Protein AF-0000000067827039 (afdb_homodimer)

Secondary structure (DSSP, 8-state):
---HHHHHHHHHHHHHHHHHHHHHHH--HHHHHHHHHHHHHHHHTSSGGGGSS-HHHHTTGGGGGGGHHHHHHSPTTSHHHHSTTHHHHHHHHHHHHHHHHHHHHHHHHHHHHHHS-TTTS-THHHHHHHHHTHHHHHHHHHHHHHHHHHHHHHHHHHHHHHHHHS------------------/---HHHHHHHHHHHHHHHHHHHHHHH--HHHHHHHHHHHHHHHHTSSGGGGSS-HHHHTTGGGGGGGHHHHHHSPTTSHHHHSTTHHHHHHHHHHHHHHHHHHHHHHHHHHHHHHS-TTSS-THHHHHHHHHTHHHHHHHHHHHHHHHHHHHHHHHHHHHHHHHHS------------------

Structure (mmCIF, N/CA/C/O backbone):
data_AF-0000000067827039-model_v1
#
loop_
_entity.id
_entity.type
_entity.pdbx_description
1 polymer 'Sll0924 protein'
#
loop_
_atom_site.group_PDB
_atom_site.id
_atom_site.type_symbol
_atom_site.label_atom_id
_atom_site.label_alt_id
_atom_site.label_comp_id
_atom_site.label_asym_id
_atom_site.label_entity_id
_atom_site.label_seq_id
_atom_site.pdbx_PDB_ins_code
_atom_site.Cartn_x
_atom_site.Cartn_y
_atom_site.Cartn_z
_atom_site.occupancy
_atom_site.B_iso_or_equiv
_atom_site.auth_seq_id
_atom_site.auth_comp_id
_atom_site.auth_asym_id
_atom_site.auth_atom_id
_atom_site.pdbx_PDB_model_num
ATOM 1 N N . MET A 1 1 ? -25.328 -24.828 -9.273 1 67.31 1 MET A N 1
ATOM 2 C CA . MET A 1 1 ? -23.891 -24.984 -9.07 1 67.31 1 MET A CA 1
ATOM 3 C C . MET A 1 1 ? -23.609 -25.984 -7.949 1 67.31 1 MET A C 1
ATOM 5 O O . MET A 1 1 ? -24.297 -26 -6.934 1 67.31 1 MET A O 1
ATOM 9 N N . PRO A 1 2 ? -22.797 -26.953 -8.414 1 71.56 2 PRO A N 1
ATOM 10 C CA . PRO A 1 2 ? -22.484 -27.859 -7.301 1 71.56 2 PRO A CA 1
ATOM 11 C C . PRO A 1 2 ? -21.984 -27.109 -6.07 1 71.56 2 PRO A C 1
ATOM 13 O O . PRO A 1 2 ? -21.375 -26.047 -6.191 1 71.56 2 PRO A O 1
ATOM 16 N N . ALA A 1 3 ? -22.344 -27.688 -4.938 1 76.38 3 ALA A N 1
ATOM 17 C CA . ALA A 1 3 ? -21.875 -27.141 -3.67 1 76.38 3 ALA A CA 1
ATOM 18 C C . ALA A 1 3 ? -20.359 -27.172 -3.594 1 76.38 3 ALA A C 1
ATOM 20 O O . ALA A 1 3 ? -19.719 -28.016 -4.227 1 76.38 3 ALA A O 1
ATOM 21 N N . GLY A 1 4 ? -19.734 -26.203 -2.988 1 83 4 GLY A N 1
ATOM 22 C CA . GLY A 1 4 ? -18.297 -26.156 -2.783 1 83 4 GLY A CA 1
ATOM 23 C C . GLY A 1 4 ? -17.703 -27.484 -2.336 1 83 4 GLY A C 1
ATOM 24 O O . GLY A 1 4 ? -16.594 -27.828 -2.732 1 83 4 GLY A O 1
ATOM 25 N N . LYS A 1 5 ? -18.5 -28.25 -1.701 1 86.75 5 LYS A N 1
ATOM 26 C CA . LYS A 1 5 ? -18.047 -29.531 -1.156 1 86.75 5 LYS A CA 1
ATOM 27 C C . LYS A 1 5 ? -17.859 -30.562 -2.264 1 86.75 5 LYS A C 1
ATOM 29 O O . LYS A 1 5 ? -16.984 -31.422 -2.162 1 86.75 5 LYS A O 1
ATOM 34 N N . ILE A 1 6 ? -18.688 -30.5 -3.287 1 88.19 6 ILE A N 1
ATOM 35 C CA . ILE A 1 6 ? -18.562 -31.422 -4.402 1 88.19 6 ILE A CA 1
ATOM 36 C 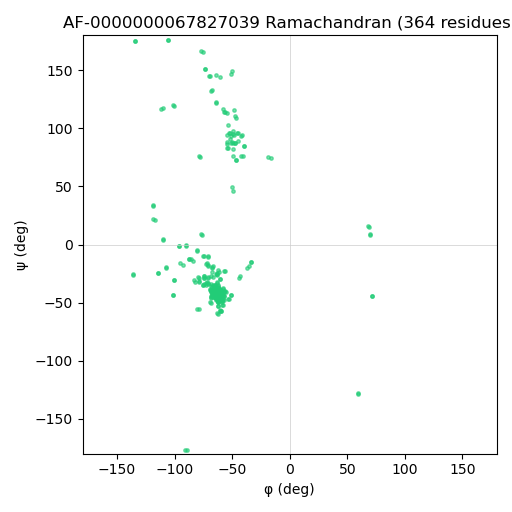C . ILE A 1 6 ? -17.234 -31.188 -5.121 1 88.19 6 ILE A C 1
ATOM 38 O O . ILE A 1 6 ? -16.531 -32.125 -5.461 1 88.19 6 ILE A O 1
ATOM 42 N N . HIS A 1 7 ? -16.953 -29.922 -5.328 1 90.62 7 HIS A N 1
ATOM 43 C CA . HIS A 1 7 ? -15.68 -29.578 -5.965 1 90.62 7 HIS A CA 1
ATOM 44 C C . HIS A 1 7 ? -14.5 -30.062 -5.125 1 90.62 7 HIS A C 1
ATOM 46 O O . HIS A 1 7 ? -13.516 -30.562 -5.664 1 90.62 7 HIS A O 1
ATOM 52 N N . ASP A 1 8 ? -14.57 -29.922 -3.824 1 92.31 8 ASP A N 1
ATOM 53 C CA . ASP A 1 8 ? -13.531 -30.406 -2.928 1 92.31 8 ASP A CA 1
ATOM 54 C C . ASP A 1 8 ? -13.344 -31.922 -3.07 1 92.31 8 ASP A C 1
ATOM 56 O O . ASP A 1 8 ? -12.211 -32.406 -3.102 1 92.31 8 ASP A O 1
ATOM 60 N N . ARG A 1 9 ? -14.477 -32.625 -3.168 1 92.19 9 ARG A N 1
ATOM 61 C CA . ARG A 1 9 ? -14.438 -34.094 -3.303 1 92.19 9 ARG A CA 1
ATOM 62 C C . ARG A 1 9 ? -13.805 -34.5 -4.629 1 92.19 9 ARG A C 1
ATOM 64 O O . ARG A 1 9 ? -13.031 -35.469 -4.684 1 92.19 9 ARG A O 1
ATOM 71 N N . ILE A 1 10 ? -14.148 -33.781 -5.625 1 91.62 10 ILE A N 1
ATOM 72 C CA . ILE A 1 10 ? -13.586 -34.062 -6.941 1 91.62 10 ILE A CA 1
ATOM 73 C C . ILE A 1 10 ? -12.078 -33.812 -6.914 1 91.62 10 ILE A C 1
ATOM 75 O O . ILE A 1 10 ? -11.305 -34.656 -7.402 1 91.62 10 ILE A O 1
ATOM 79 N N . THR A 1 11 ? -11.641 -32.719 -6.328 1 93.56 11 THR A N 1
ATOM 80 C CA . THR A 1 11 ? -10.219 -32.406 -6.242 1 93.56 11 THR A CA 1
ATOM 81 C C . THR A 1 11 ? -9.477 -33.469 -5.445 1 93.56 11 THR A C 1
ATOM 83 O O . THR A 1 11 ? -8.469 -34 -5.91 1 93.56 11 THR A O 1
ATOM 86 N N . LEU A 1 12 ? -10 -33.812 -4.277 1 93.38 12 LEU A N 1
ATOM 87 C CA . LEU A 1 12 ? -9.352 -34.781 -3.414 1 93.38 12 LEU A CA 1
ATOM 88 C C . LEU A 1 12 ? -9.398 -36.188 -4.035 1 93.38 12 LEU A C 1
ATOM 90 O O . LEU A 1 12 ? -8.422 -36.938 -3.955 1 93.38 12 LEU A O 1
ATOM 94 N N . GLY A 1 13 ? -10.5 -36.531 -4.656 1 94.5 13 GLY A N 1
ATOM 95 C CA . GLY A 1 13 ? -10.648 -37.844 -5.297 1 94.5 13 GLY A CA 1
ATOM 96 C C . GLY A 1 13 ? -9.758 -38 -6.512 1 94.5 13 GLY A C 1
ATOM 97 O O . GLY A 1 13 ? -9.289 -39.094 -6.793 1 94.5 13 GLY A O 1
ATOM 98 N N . ALA A 1 14 ? -9.539 -36.938 -7.227 1 95.31 14 ALA A N 1
ATOM 99 C CA . ALA A 1 14 ? -8.766 -37 -8.461 1 95.31 14 ALA A CA 1
ATOM 100 C C . ALA A 1 14 ? -7.27 -36.875 -8.18 1 95.31 14 ALA A C 1
ATOM 102 O O . ALA A 1 14 ? -6.445 -37.188 -9.047 1 95.31 14 ALA A O 1
ATOM 103 N N . THR A 1 15 ? -6.84 -36.469 -6.949 1 95.12 15 THR A N 1
ATOM 104 C CA . THR A 1 15 ? -5.449 -36.219 -6.602 1 95.12 15 THR A CA 1
ATOM 105 C C . THR A 1 15 ? -4.594 -37.469 -6.812 1 95.12 15 THR A C 1
ATOM 107 O O . THR A 1 15 ? -3.529 -37.375 -7.43 1 95.12 15 THR A O 1
ATOM 110 N N . PRO A 1 16 ? -5.062 -38.719 -6.387 1 94.12 16 PRO A N 1
ATOM 111 C CA . PRO A 1 16 ? -4.23 -39.906 -6.609 1 94.12 16 PRO A CA 1
ATOM 112 C C . PRO A 1 16 ? -4.004 -40.188 -8.094 1 94.12 16 PRO A C 1
ATOM 114 O O . PRO A 1 16 ? -2.904 -40.594 -8.484 1 94.12 16 PRO A O 1
ATOM 117 N N . ALA A 1 17 ? -5.012 -40 -8.922 1 95.94 17 ALA A N 1
ATOM 118 C CA . ALA A 1 17 ? -4.879 -40.219 -10.359 1 95.94 17 ALA A CA 1
ATOM 119 C C . ALA A 1 17 ? -3.889 -39.25 -10.977 1 95.94 17 ALA A C 1
ATOM 121 O O . ALA A 1 17 ? -3.049 -39.625 -11.797 1 95.94 17 ALA A O 1
ATOM 122 N N . VAL A 1 18 ? -3.941 -37.938 -10.539 1 94.69 18 VAL A N 1
ATOM 123 C CA . VAL A 1 18 ? -3.051 -36.906 -11.039 1 94.69 18 VAL A CA 1
ATOM 124 C C . VAL A 1 18 ? -1.61 -37.219 -10.641 1 94.69 18 VAL A C 1
ATOM 126 O O . VAL A 1 18 ? -0.689 -37.062 -11.445 1 94.69 18 VAL A O 1
ATOM 129 N N . MET A 1 19 ? -1.479 -37.719 -9.422 1 94.62 19 MET A N 1
ATOM 130 C CA . MET A 1 19 ? -0.153 -38.094 -8.938 1 94.62 19 MET A CA 1
ATOM 131 C C . MET A 1 19 ? 0.404 -39.25 -9.734 1 94.62 19 MET A C 1
ATOM 133 O O . MET A 1 19 ? 1.566 -39.25 -10.148 1 94.62 19 MET A O 1
ATOM 137 N N . ALA A 1 20 ? -0.44 -40.281 -9.977 1 96.44 20 ALA A N 1
ATOM 138 C CA . ALA A 1 20 ? -0.014 -41.469 -10.719 1 96.44 20 ALA A CA 1
ATOM 139 C C . ALA A 1 20 ? 0.401 -41.094 -12.141 1 96.44 20 ALA A C 1
ATOM 141 O O . ALA A 1 20 ? 1.463 -41.5 -12.609 1 96.44 20 ALA A O 1
ATOM 142 N N . ILE A 1 21 ? -0.379 -40.25 -12.82 1 95.5 21 ILE A N 1
ATOM 143 C CA . ILE A 1 21 ? -0.117 -39.844 -14.195 1 95.5 21 ILE A CA 1
ATOM 144 C C . ILE A 1 21 ? 1.192 -39.062 -14.258 1 95.5 21 ILE A C 1
ATOM 146 O O . ILE A 1 21 ? 2.021 -39.281 -15.141 1 95.5 21 ILE A O 1
ATOM 150 N N . THR A 1 22 ? 1.419 -38.156 -13.273 1 93.81 22 THR A N 1
ATOM 151 C CA . THR A 1 22 ? 2.625 -37.312 -13.25 1 93.81 22 THR A CA 1
ATOM 152 C C . THR A 1 22 ? 3.859 -38.188 -12.992 1 93.81 22 THR A C 1
ATOM 154 O O . THR A 1 22 ? 4.875 -38.031 -13.672 1 93.81 22 THR A O 1
ATOM 157 N N . PHE A 1 23 ? 3.721 -39.125 -12.039 1 93.81 23 PHE A N 1
ATOM 158 C CA . PHE A 1 23 ? 4.859 -39.969 -11.688 1 93.81 23 PHE A CA 1
ATOM 159 C C . PHE A 1 23 ? 5.227 -40.906 -12.852 1 93.81 23 PHE A C 1
ATOM 161 O O . PHE A 1 23 ? 6.406 -41.094 -13.156 1 93.81 23 PHE A O 1
ATOM 168 N N . ILE A 1 24 ? 4.27 -41.531 -13.5 1 96.25 24 ILE A N 1
ATOM 169 C CA . ILE A 1 24 ? 4.5 -42.406 -14.641 1 96.25 24 ILE A CA 1
ATOM 170 C C . ILE A 1 24 ? 5.125 -41.625 -15.789 1 96.25 24 ILE A C 1
ATOM 172 O O . ILE A 1 24 ? 6.016 -42.125 -16.484 1 96.25 24 ILE A O 1
ATOM 176 N N . GLY A 1 25 ? 4.777 -40.375 -15.992 1 93.81 25 GLY A N 1
ATOM 177 C CA . GLY A 1 25 ? 5.238 -39.562 -17.109 1 93.81 25 GLY A CA 1
ATOM 178 C C . GLY A 1 25 ? 6.605 -38.938 -16.875 1 93.81 25 GLY A C 1
ATOM 179 O O . GLY A 1 25 ? 7.363 -38.719 -17.828 1 93.81 25 GLY A O 1
ATOM 180 N N . THR A 1 26 ? 6.973 -38.625 -15.633 1 91 26 THR A N 1
ATOM 181 C CA . THR A 1 26 ? 8.195 -37.875 -15.391 1 91 26 THR A CA 1
ATOM 182 C C . THR A 1 26 ? 9.211 -38.719 -14.633 1 91 26 THR A C 1
ATOM 184 O O . THR A 1 26 ? 10.406 -38.406 -14.648 1 91 26 THR A O 1
ATOM 187 N N . GLY A 1 27 ? 8.711 -39.75 -13.867 1 94 27 GLY A N 1
ATOM 188 C CA . GLY A 1 27 ? 9.578 -40.562 -13.023 1 94 27 GLY A CA 1
ATOM 189 C C . GLY A 1 27 ? 10.125 -39.812 -11.828 1 94 27 GLY A C 1
ATOM 190 O O . GLY A 1 27 ? 11.031 -40.281 -11.148 1 94 27 GLY A O 1
ATOM 191 N N . SER A 1 28 ? 9.68 -38.625 -11.562 1 92.19 28 SER A N 1
ATOM 192 C CA . SER A 1 28 ? 10.211 -37.75 -10.516 1 92.19 28 SER A CA 1
ATOM 193 C C . SER A 1 28 ? 9.219 -37.594 -9.375 1 92.19 28 SER A C 1
ATOM 195 O O . SER A 1 28 ? 8.102 -37.094 -9.57 1 92.19 28 SER A O 1
ATOM 197 N N . ALA A 1 29 ? 9.523 -38 -8.195 1 91.31 29 ALA A N 1
ATOM 198 C CA . ALA A 1 29 ? 8.703 -37.844 -7 1 91.31 29 ALA A CA 1
ATOM 199 C C . ALA A 1 29 ? 8.508 -36.375 -6.672 1 91.31 29 ALA A C 1
ATOM 201 O O . ALA A 1 29 ? 7.43 -35.938 -6.234 1 91.31 29 ALA A O 1
ATOM 202 N N . ARG A 1 30 ? 9.602 -35.594 -6.918 1 90.06 30 ARG A N 1
ATOM 203 C CA . ARG A 1 30 ? 9.562 -34.188 -6.648 1 90.06 30 ARG A CA 1
ATOM 204 C C . ARG A 1 30 ? 8.516 -33.469 -7.516 1 90.06 30 ARG A C 1
ATOM 206 O O . ARG A 1 30 ? 7.68 -32.719 -7.008 1 90.06 30 ARG A O 1
ATOM 213 N N . LEU A 1 31 ? 8.516 -33.75 -8.797 1 91.88 31 LEU A N 1
ATOM 214 C CA . LEU A 1 31 ? 7.547 -33.156 -9.703 1 91.88 31 LEU A CA 1
ATOM 215 C C . LEU A 1 31 ? 6.137 -33.625 -9.398 1 91.88 31 LEU A C 1
ATOM 217 O O . LEU A 1 31 ? 5.168 -32.875 -9.516 1 91.88 31 LEU A O 1
ATOM 221 N N . THR A 1 32 ? 6.043 -34.938 -9 1 95.19 32 THR A N 1
ATOM 222 C CA . THR A 1 32 ? 4.75 -35.531 -8.648 1 95.19 32 THR A CA 1
ATOM 223 C C . THR A 1 32 ? 4.141 -34.812 -7.449 1 95.19 32 THR A C 1
ATOM 225 O O . THR A 1 32 ? 2.957 -34.469 -7.453 1 95.19 32 THR A O 1
ATOM 228 N N . LEU A 1 33 ? 4.949 -34.562 -6.473 1 93.25 33 LEU A N 1
ATOM 229 C CA . LEU A 1 33 ? 4.48 -33.844 -5.281 1 93.25 33 LEU A CA 1
ATOM 230 C C . LEU A 1 33 ? 4.078 -32.438 -5.613 1 93.25 33 LEU A C 1
ATOM 232 O O . LEU A 1 33 ? 3.043 -31.938 -5.145 1 93.25 33 LEU A O 1
ATOM 236 N N . LEU A 1 34 ? 4.867 -31.75 -6.406 1 92.94 34 LEU A N 1
ATOM 237 C CA . LEU A 1 34 ? 4.559 -30.391 -6.812 1 92.94 34 LEU A CA 1
ATOM 238 C C . LEU A 1 34 ? 3.236 -30.328 -7.57 1 92.94 34 LEU A C 1
ATOM 240 O O . LEU A 1 34 ? 2.43 -29.422 -7.352 1 92.94 34 LEU A O 1
ATOM 244 N N . MET A 1 35 ? 3.039 -31.359 -8.414 1 96.25 35 MET A N 1
ATOM 245 C CA . MET A 1 35 ? 1.788 -31.453 -9.164 1 96.25 35 MET A CA 1
ATOM 246 C C . MET A 1 35 ? 0.602 -31.609 -8.219 1 96.25 35 MET A C 1
ATOM 248 O O . MET A 1 35 ? -0.418 -30.938 -8.375 1 96.25 35 MET A O 1
ATOM 252 N N . ALA A 1 36 ? 0.74 -32.469 -7.305 1 95.62 36 ALA A N 1
ATOM 253 C CA . ALA A 1 36 ? -0.332 -32.719 -6.348 1 95.62 36 ALA A CA 1
ATOM 254 C C . ALA A 1 36 ? -0.666 -31.484 -5.535 1 95.62 36 ALA A C 1
ATOM 256 O O . ALA A 1 36 ? -1.839 -31.156 -5.34 1 95.62 36 ALA A O 1
ATOM 257 N N . ILE A 1 37 ? 0.309 -30.766 -5.125 1 94.06 37 ILE A N 1
ATOM 258 C CA . ILE A 1 37 ? 0.127 -29.578 -4.309 1 94.06 37 ILE A CA 1
ATOM 259 C C . ILE A 1 37 ? -0.54 -28.484 -5.141 1 94.06 37 ILE A C 1
ATOM 261 O O . ILE A 1 37 ? -1.5 -27.844 -4.695 1 94.06 37 ILE A O 1
ATOM 265 N N . ALA A 1 38 ? -0.03 -28.312 -6.367 1 96.44 38 ALA A N 1
ATOM 266 C CA . ALA A 1 38 ? -0.593 -27.281 -7.242 1 96.44 38 ALA A CA 1
ATOM 267 C C . ALA A 1 38 ? -2.039 -27.609 -7.605 1 96.44 38 ALA A C 1
ATOM 269 O O . ALA A 1 38 ? -2.908 -26.734 -7.559 1 96.44 38 ALA A O 1
ATOM 270 N N . PHE A 1 39 ? -2.279 -28.859 -7.953 1 97.75 39 PHE A N 1
ATOM 271 C CA . PHE A 1 39 ? -3.621 -29.328 -8.281 1 97.75 39 PHE A CA 1
ATOM 272 C C . PHE A 1 39 ? -4.562 -29.141 -7.098 1 97.75 39 PHE A C 1
ATOM 274 O O . PHE A 1 39 ? -5.66 -28.609 -7.254 1 97.75 39 PHE A O 1
ATOM 281 N N . GLY A 1 40 ? -4.098 -29.562 -5.93 1 96.06 40 GLY A N 1
ATOM 282 C CA . GLY A 1 40 ? -4.895 -29.406 -4.723 1 96.06 40 GLY A CA 1
ATOM 283 C C . GLY A 1 40 ? -5.141 -27.969 -4.352 1 96.06 40 GLY A C 1
ATOM 284 O O . GLY A 1 40 ? -6.258 -27.594 -3.986 1 96.06 40 GLY A O 1
ATOM 285 N N . PHE A 1 41 ? -4.09 -27.156 -4.438 1 96.5 41 PHE A N 1
ATOM 286 C CA . PHE A 1 41 ? -4.207 -25.734 -4.145 1 96.5 41 PHE A CA 1
ATOM 287 C C . PHE A 1 41 ? -5.223 -25.078 -5.07 1 96.5 41 PHE A C 1
ATOM 289 O O . PHE A 1 41 ? -6.074 -24.312 -4.621 1 96.5 41 PHE A O 1
ATOM 296 N N . SER A 1 42 ? -5.09 -25.375 -6.301 1 97.25 42 SER A N 1
ATOM 297 C CA . SER A 1 42 ? -6.012 -24.812 -7.285 1 97.25 42 SER A CA 1
ATOM 298 C C . SER A 1 42 ? -7.449 -25.234 -7 1 97.25 42 SER A C 1
ATOM 300 O O . SER A 1 42 ? -8.359 -24.406 -6.977 1 97.25 42 SER A O 1
ATOM 302 N N . GLY A 1 43 ? -7.66 -26.484 -6.742 1 95.75 43 GLY A N 1
ATOM 303 C CA . GLY A 1 43 ? -9 -27 -6.531 1 95.75 43 GLY A CA 1
ATOM 304 C C . GLY A 1 43 ? -9.617 -26.547 -5.223 1 95.75 43 GLY A C 1
ATOM 305 O O . GLY A 1 43 ? -10.836 -26.375 -5.133 1 95.75 43 GLY A O 1
ATOM 306 N N . LEU A 1 44 ? -8.758 -26.281 -4.223 1 94.06 44 LEU A N 1
ATOM 307 C CA . LEU A 1 44 ? -9.305 -26.031 -2.895 1 94.06 44 LEU A CA 1
ATOM 308 C C . LEU A 1 44 ? -9.344 -24.531 -2.596 1 94.06 44 LEU A C 1
ATOM 310 O O . LEU A 1 44 ? -10.172 -24.078 -1.807 1 94.06 44 LEU A O 1
ATOM 314 N N . MET A 1 45 ? -8.359 -23.812 -3.201 1 95.94 45 MET A N 1
ATOM 315 C CA . MET A 1 45 ? -8.242 -22.438 -2.723 1 95.94 45 MET A CA 1
ATOM 316 C C . MET A 1 45 ? -8.062 -21.469 -3.887 1 95.94 45 MET A C 1
ATOM 318 O O . MET A 1 45 ? -8.406 -20.297 -3.781 1 95.94 45 MET A O 1
ATOM 322 N N . PHE A 1 46 ? -7.566 -21.859 -4.957 1 97.38 46 PHE A N 1
ATOM 323 C CA . PHE A 1 46 ? -7.16 -20.969 -6.039 1 97.38 46 PHE A CA 1
ATOM 324 C C . PHE A 1 46 ? -7.941 -21.266 -7.309 1 97.38 46 PHE A C 1
ATOM 326 O O . PHE A 1 46 ? -7.395 -21.188 -8.414 1 97.38 46 PHE A O 1
ATOM 333 N N . GLY A 1 47 ? -9.164 -21.656 -7.199 1 95.69 47 GLY A N 1
ATOM 334 C CA . GLY A 1 47 ? -10.008 -22.016 -8.328 1 95.69 47 GLY A CA 1
ATOM 335 C C . GLY A 1 47 ? -10.797 -20.859 -8.883 1 95.69 47 GLY A C 1
ATOM 336 O O . GLY A 1 47 ? -10.625 -19.719 -8.438 1 95.69 47 GLY A O 1
ATOM 337 N N . PRO A 1 48 ? -11.625 -21.203 -9.875 1 95.5 48 PRO A N 1
ATOM 338 C CA . PRO A 1 48 ? -12.359 -20.141 -10.562 1 95.5 48 PRO A CA 1
ATOM 339 C C . PRO A 1 48 ? -13.453 -19.516 -9.703 1 95.5 48 PRO A C 1
ATOM 341 O O . PRO A 1 48 ? -13.859 -18.375 -9.938 1 95.5 48 PRO A O 1
ATOM 344 N N . ASP A 1 49 ? -13.867 -20.203 -8.633 1 95.5 49 ASP A N 1
ATOM 345 C CA . ASP A 1 49 ? -14.953 -19.719 -7.789 1 95.5 49 ASP A CA 1
ATOM 346 C C . ASP A 1 49 ? -14.484 -18.578 -6.883 1 95.5 49 ASP A C 1
ATOM 348 O O . ASP A 1 49 ? -15.25 -18.078 -6.055 1 95.5 49 ASP A O 1
ATOM 352 N N . LEU A 1 50 ? -13.297 -18.109 -7.105 1 95.88 50 LEU A N 1
ATOM 353 C CA . LEU A 1 50 ? -12.828 -16.938 -6.391 1 95.88 50 LEU A CA 1
ATOM 354 C C . LEU A 1 50 ? -13.555 -15.68 -6.883 1 95.88 50 LEU A C 1
ATOM 356 O O . LEU A 1 50 ? -13.469 -14.625 -6.254 1 95.88 50 LEU A O 1
ATOM 360 N N . ASP A 1 51 ? -14.312 -15.797 -7.977 1 95.25 51 ASP A N 1
ATOM 361 C CA . ASP A 1 51 ? -15.078 -14.688 -8.547 1 95.25 51 ASP A CA 1
ATOM 362 C C . ASP A 1 51 ? -16.391 -14.484 -7.793 1 95.25 51 ASP A C 1
ATOM 364 O O . ASP A 1 51 ? -17.125 -13.531 -8.07 1 95.25 51 ASP A O 1
ATOM 368 N N . ILE A 1 52 ? -16.734 -15.375 -6.824 1 93.69 52 ILE A N 1
ATOM 369 C CA . ILE A 1 52 ? -17.938 -15.258 -5.996 1 93.69 52 ILE A CA 1
ATOM 370 C C . ILE A 1 52 ? -17.578 -15.508 -4.535 1 93.69 52 ILE A C 1
ATOM 372 O O . ILE A 1 52 ? -16.422 -15.789 -4.211 1 93.69 52 ILE A O 1
ATOM 376 N N . HIS A 1 53 ? -18.656 -15.312 -3.648 1 93.56 53 HIS A N 1
ATOM 377 C CA . HIS A 1 53 ? -18.469 -15.625 -2.236 1 93.56 53 HIS A CA 1
ATOM 378 C C . HIS A 1 53 ? -18.562 -17.125 -1.985 1 93.56 53 HIS A C 1
ATOM 380 O O . HIS A 1 53 ? -19.594 -17.609 -1.501 1 93.56 53 HIS A O 1
ATOM 386 N N . SER A 1 54 ? -17.578 -17.906 -2.307 1 92.5 54 SER A N 1
ATOM 387 C CA . SER A 1 54 ? -17.516 -19.359 -2.32 1 92.5 54 SER A CA 1
ATOM 388 C C . SER A 1 54 ? -16.703 -19.891 -1.15 1 92.5 54 SER A C 1
ATOM 390 O O . SER A 1 54 ? -16.109 -19.125 -0.393 1 92.5 54 SER A O 1
ATOM 392 N N . CYS A 1 55 ? -16.672 -21.188 -1.049 1 92.06 55 CYS A N 1
ATOM 393 C CA . CYS A 1 55 ? -15.82 -21.859 -0.069 1 92.06 55 CYS A CA 1
ATOM 394 C C . CYS A 1 55 ? -14.352 -21.562 -0.327 1 92.06 55 CYS A C 1
ATOM 396 O O . CYS A 1 55 ? -13.586 -21.328 0.611 1 92.06 55 CYS A O 1
ATOM 398 N N . GLN A 1 56 ? -13.961 -21.547 -1.564 1 93.62 56 GLN A N 1
ATOM 399 C CA . GLN A 1 56 ? -12.578 -21.219 -1.927 1 93.62 56 GLN A CA 1
ATOM 400 C C . GLN A 1 56 ? -12.195 -19.828 -1.443 1 93.62 56 GLN A C 1
ATOM 402 O O . GLN A 1 56 ? -11.109 -19.625 -0.899 1 93.62 56 GLN A O 1
ATOM 407 N N . TYR A 1 57 ? -13.133 -18.875 -1.622 1 94.56 57 TYR A N 1
ATOM 408 C CA . TYR A 1 57 ? -12.938 -17.516 -1.175 1 94.56 57 TYR A CA 1
ATOM 409 C C . TYR A 1 57 ? -12.773 -17.453 0.34 1 94.56 57 TYR A C 1
ATOM 411 O O . TYR A 1 57 ? -11.852 -16.812 0.849 1 94.56 57 TYR A O 1
ATOM 419 N N . LYS A 1 58 ? -13.609 -18.156 1.09 1 91.69 58 LYS A N 1
ATOM 420 C CA . LYS A 1 58 ? -13.633 -18.141 2.551 1 91.69 58 LYS A CA 1
ATOM 421 C C . LYS A 1 58 ? -12.359 -18.75 3.127 1 91.69 58 LYS A C 1
ATOM 423 O O . LYS A 1 58 ? -11.906 -18.344 4.199 1 91.69 58 LYS A O 1
ATOM 428 N N . ARG A 1 59 ? -11.758 -19.641 2.402 1 93.56 59 ARG A N 1
ATOM 429 C CA . ARG A 1 59 ? -10.586 -20.359 2.902 1 93.56 59 ARG A CA 1
ATOM 430 C C . ARG A 1 59 ? -9.367 -19.453 2.951 1 93.56 59 ARG A C 1
ATOM 432 O O . ARG A 1 59 ? -8.383 -19.75 3.633 1 93.56 59 ARG A O 1
ATOM 439 N N . TRP A 1 60 ? -9.445 -18.359 2.275 1 93.94 60 TRP A N 1
ATOM 440 C CA . TRP A 1 60 ? -8.336 -17.406 2.332 1 93.94 60 TRP A CA 1
ATOM 441 C C . TRP A 1 60 ? -8.336 -16.656 3.66 1 93.94 60 TRP A C 1
ATOM 443 O O . TRP A 1 60 ? -7.348 -16 4.004 1 93.94 60 TRP A O 1
ATOM 453 N N . GLY A 1 61 ? -9.438 -16.812 4.469 1 91.75 61 GLY A N 1
ATOM 454 C CA . GLY A 1 61 ? -9.484 -16.234 5.801 1 91.75 61 GLY A CA 1
ATOM 455 C C . GLY A 1 61 ? -9.328 -14.727 5.801 1 91.75 61 GLY A C 1
ATOM 456 O O . GLY A 1 61 ? -10.039 -14.023 5.078 1 91.75 61 GLY A O 1
ATOM 457 N N . TRP A 1 62 ? -8.398 -14.305 6.605 1 87 62 TRP A N 1
ATOM 458 C CA . TRP A 1 62 ? -8.18 -12.867 6.73 1 87 62 TRP A CA 1
ATOM 459 C C . TRP A 1 62 ? -7.633 -12.281 5.434 1 87 62 TRP A C 1
ATOM 461 O O . TRP A 1 62 ? -7.793 -11.086 5.168 1 87 62 TRP A O 1
ATOM 471 N N . LEU A 1 63 ? -7.07 -13.039 4.523 1 89.19 63 LEU A N 1
ATOM 472 C CA . LEU A 1 63 ? -6.453 -12.57 3.285 1 89.19 63 LEU A CA 1
ATOM 473 C C . LEU A 1 63 ? -7.477 -12.516 2.154 1 89.19 63 LEU A C 1
ATOM 475 O O . LEU A 1 63 ? -7.145 -12.133 1.031 1 89.19 63 LEU A O 1
ATOM 479 N N . ARG A 1 64 ? -8.672 -12.898 2.438 1 92.25 64 ARG A N 1
ATOM 480 C CA . ARG A 1 64 ? -9.664 -13 1.371 1 92.25 64 ARG A CA 1
ATOM 481 C C . ARG A 1 64 ? -9.93 -11.633 0.74 1 92.25 64 ARG A C 1
ATOM 483 O O . ARG A 1 64 ? -10.367 -11.547 -0.408 1 92.25 64 ARG A O 1
ATOM 490 N N . TRP A 1 65 ? -9.688 -10.547 1.563 1 89 65 TRP A N 1
ATOM 491 C CA . TRP A 1 65 ? -9.922 -9.211 1.028 1 89 65 TRP A CA 1
ATOM 492 C C . TRP A 1 65 ? -9.117 -8.984 -0.246 1 89 65 TRP A C 1
ATOM 494 O O . TRP A 1 65 ? -9.492 -8.156 -1.084 1 89 65 TRP A O 1
ATOM 504 N N . VAL A 1 66 ? -8.008 -9.719 -0.504 1 90.88 66 VAL A N 1
ATOM 505 C CA . VAL A 1 66 ? -7.164 -9.609 -1.692 1 90.88 66 VAL A CA 1
ATOM 506 C C . VAL A 1 66 ? -7.988 -9.922 -2.939 1 90.88 66 VAL A C 1
ATOM 508 O O . VAL A 1 66 ? -7.73 -9.383 -4.016 1 90.88 66 VAL A O 1
ATOM 511 N N . TRP A 1 67 ? -8.977 -10.742 -2.812 1 95.12 67 TRP A N 1
ATOM 512 C CA . TRP A 1 67 ? -9.734 -11.227 -3.961 1 95.12 67 TRP A CA 1
ATOM 513 C C . TRP A 1 67 ? -10.992 -10.398 -4.176 1 95.12 67 TRP A C 1
ATOM 515 O O . TRP A 1 67 ? -11.734 -10.625 -5.133 1 95.12 67 TRP A O 1
ATOM 525 N N . LEU A 1 68 ? -11.273 -9.398 -3.328 1 90.94 68 LEU A N 1
ATOM 526 C CA . LEU A 1 68 ? -12.484 -8.594 -3.432 1 90.94 68 LEU A CA 1
ATOM 527 C C . LEU A 1 68 ? -12.555 -7.895 -4.785 1 90.94 68 LEU A C 1
ATOM 529 O O . LEU A 1 68 ? -13.586 -7.945 -5.461 1 90.94 68 LEU A O 1
ATOM 533 N N . PRO A 1 69 ? -11.477 -7.254 -5.234 1 90.62 69 PRO A N 1
ATOM 534 C CA . PRO A 1 69 ? -11.547 -6.645 -6.566 1 90.62 69 PRO A CA 1
ATOM 535 C C . PRO A 1 69 ? -11.781 -7.676 -7.672 1 90.62 69 PRO A C 1
ATOM 537 O O . PRO A 1 69 ? -12.547 -7.422 -8.602 1 90.62 69 PRO A O 1
ATOM 540 N N . TYR A 1 70 ? -11.062 -8.781 -7.605 1 93.12 70 TYR A N 1
ATOM 541 C CA . TYR A 1 70 ? -11.273 -9.867 -8.555 1 93.12 70 TYR A CA 1
ATOM 542 C C . TYR A 1 70 ? -12.742 -10.281 -8.594 1 93.12 70 TYR A C 1
ATOM 544 O O . TYR A 1 70 ? -13.32 -10.422 -9.672 1 93.12 70 TYR A O 1
ATOM 552 N N . ARG A 1 71 ? -13.336 -10.453 -7.41 1 92.88 71 ARG A N 1
ATOM 553 C CA . ARG A 1 71 ? -14.734 -10.844 -7.277 1 92.88 71 ARG A CA 1
ATOM 554 C C . ARG A 1 71 ? -15.656 -9.781 -7.867 1 92.88 71 ARG A C 1
ATOM 556 O O . ARG A 1 71 ? -16.688 -10.109 -8.461 1 92.88 71 ARG A O 1
ATOM 563 N N . HIS A 1 72 ? -15.289 -8.594 -7.797 1 89.75 72 HIS A N 1
ATOM 564 C CA . HIS A 1 72 ? -16.125 -7.488 -8.242 1 89.75 72 HIS A CA 1
ATOM 565 C C . HIS A 1 72 ? -16.078 -7.336 -9.758 1 89.75 72 HIS A C 1
ATOM 567 O O . HIS A 1 72 ? -17.094 -7.035 -10.383 1 89.75 72 HIS A O 1
ATOM 573 N N . PHE A 1 73 ? -14.938 -7.684 -10.367 1 91.44 73 PHE A N 1
ATOM 574 C CA . PHE A 1 73 ? -14.75 -7.301 -11.758 1 91.44 73 PHE A CA 1
ATOM 575 C C . PHE A 1 73 ? -14.859 -8.516 -12.672 1 91.44 73 PHE A C 1
ATOM 577 O O . PHE A 1 73 ? -15.094 -8.375 -13.875 1 91.44 73 PHE A O 1
ATOM 584 N N . ILE A 1 74 ? -14.688 -9.695 -12.172 1 93.12 74 ILE A N 1
ATOM 585 C CA . ILE A 1 74 ? -14.711 -10.891 -13.008 1 93.12 74 ILE A CA 1
ATOM 586 C C . ILE A 1 74 ? -16.062 -11.586 -12.891 1 93.12 74 ILE A C 1
ATOM 588 O O . ILE A 1 74 ? -16.438 -12.039 -11.805 1 93.12 74 ILE A O 1
ATOM 592 N N . PRO A 1 75 ? -16.766 -11.688 -14.031 1 93.81 75 PRO A N 1
ATOM 593 C CA . PRO A 1 75 ? -18.078 -12.344 -13.992 1 93.81 75 PRO A CA 1
ATOM 594 C C . PRO A 1 75 ? -17.984 -13.844 -13.727 1 93.81 75 PRO A C 1
ATOM 596 O O . PRO A 1 75 ? -17.078 -14.508 -14.242 1 93.81 75 PRO A O 1
ATOM 599 N N . HIS A 1 76 ? -18.969 -14.336 -12.992 1 92.88 76 HIS A N 1
ATOM 600 C CA . HIS A 1 76 ? -19 -15.75 -12.633 1 92.88 76 HIS A CA 1
ATOM 601 C C . HIS A 1 76 ? -19.234 -16.625 -13.867 1 92.88 76 HIS A C 1
ATOM 603 O O . HIS A 1 76 ? -20.094 -16.312 -14.695 1 92.88 76 HIS A O 1
ATOM 609 N N . ARG A 1 77 ? -18.484 -17.672 -14.062 1 91.69 77 ARG A N 1
ATOM 610 C CA . ARG A 1 77 ? -18.594 -18.688 -15.117 1 91.69 77 ARG A CA 1
ATOM 611 C C . ARG A 1 77 ? -18.266 -18.078 -16.484 1 91.69 77 ARG A C 1
ATOM 613 O O . ARG A 1 77 ? -18.578 -18.672 -17.516 1 91.69 77 ARG A O 1
ATOM 620 N N . SER A 1 78 ? -17.672 -16.969 -16.469 1 93.12 78 SER A N 1
ATOM 621 C CA . SER A 1 78 ? -17.172 -16.375 -17.703 1 93.12 78 SER A CA 1
ATOM 622 C C . SER A 1 78 ? -15.883 -17.062 -18.141 1 93.12 78 SER A C 1
ATOM 624 O O . SER A 1 78 ? -15.273 -17.812 -17.375 1 93.12 78 SER A O 1
ATOM 626 N N . PRO A 1 79 ? -15.5 -16.797 -19.375 1 94 79 PRO A N 1
ATOM 627 C CA . PRO A 1 79 ? -14.219 -17.328 -19.812 1 94 79 PRO A CA 1
ATOM 628 C C . PRO A 1 79 ? -13.039 -16.781 -19.016 1 94 79 PRO A C 1
ATOM 630 O O . PRO A 1 79 ? -12 -17.438 -18.922 1 94 79 PRO A O 1
ATOM 633 N N . LEU A 1 80 ? -13.188 -15.664 -18.391 1 95.56 80 LEU A N 1
ATOM 634 C CA . LEU A 1 80 ? -12.125 -15.047 -17.609 1 95.56 80 LEU A CA 1
ATOM 635 C C . LEU A 1 80 ? -11.914 -15.781 -16.281 1 95.56 80 LEU A C 1
ATOM 637 O O . LEU A 1 80 ? -10.797 -15.812 -15.758 1 95.56 80 LEU A O 1
ATOM 641 N N . SER A 1 81 ? -12.953 -16.375 -15.781 1 96.19 81 SER A N 1
ATOM 642 C CA . SER A 1 81 ? -12.828 -17.078 -14.508 1 96.19 81 SER A CA 1
ATOM 643 C C . SER A 1 81 ? -12.703 -18.578 -14.719 1 96.19 81 SER A C 1
ATOM 645 O O . SER A 1 81 ? -11.828 -19.234 -14.141 1 96.19 81 SER A O 1
ATOM 647 N N . HIS A 1 82 ? -13.539 -19.188 -15.648 1 96.06 82 HIS A N 1
ATOM 648 C CA . HIS A 1 82 ? -13.664 -20.625 -15.812 1 96.06 82 HIS A CA 1
ATOM 649 C C . HIS A 1 82 ? -13.047 -21.094 -17.125 1 96.06 82 HIS A C 1
ATOM 651 O O . HIS A 1 82 ? -13.117 -22.281 -17.469 1 96.06 82 HIS A O 1
ATOM 657 N N . GLY A 1 83 ? -12.43 -20.203 -17.859 1 94.81 83 GLY A N 1
ATOM 658 C CA . GLY A 1 83 ? -11.867 -20.547 -19.156 1 94.81 83 GLY A CA 1
ATOM 659 C C . GLY A 1 83 ? -10.602 -21.375 -19.062 1 94.81 83 GLY A C 1
ATOM 660 O O . GLY A 1 83 ? -9.82 -21.219 -18.109 1 94.81 83 GLY A O 1
ATOM 661 N N . PHE A 1 84 ? -10.383 -22.219 -20.125 1 95.94 84 PHE A N 1
ATOM 662 C CA . PHE A 1 84 ? -9.156 -23 -20.234 1 95.94 84 PHE A CA 1
ATOM 663 C C . PHE A 1 84 ? -7.949 -22.094 -20.391 1 95.94 84 PHE A C 1
ATOM 665 O O . PHE A 1 84 ? -7.914 -21.25 -21.281 1 95.94 84 PHE A O 1
ATOM 672 N N . LEU A 1 85 ? -6.992 -22.203 -19.5 1 95.12 85 LEU A N 1
ATOM 673 C CA . LEU A 1 85 ? -5.746 -21.438 -19.484 1 95.12 85 LEU A CA 1
ATOM 674 C C . LEU A 1 85 ? -6.004 -19.984 -19.109 1 95.12 85 LEU A C 1
ATOM 676 O O . LEU A 1 85 ? -5.316 -19.438 -18.25 1 95.12 85 LEU A O 1
ATOM 680 N N . ILE A 1 86 ? -7.016 -19.375 -19.672 1 93.88 86 ILE A N 1
ATOM 681 C CA . ILE A 1 86 ? -7.293 -17.953 -19.484 1 93.88 86 ILE A CA 1
ATOM 682 C C . ILE A 1 86 ? -7.582 -17.672 -18.016 1 93.88 86 ILE A C 1
ATOM 684 O O . ILE A 1 86 ? -7.035 -16.719 -17.438 1 93.88 86 ILE A O 1
ATOM 688 N N . GLY A 1 87 ? -8.469 -18.469 -17.453 1 96.56 87 GLY A N 1
ATOM 689 C CA . GLY A 1 87 ? -8.805 -18.281 -16.047 1 96.56 87 GLY A CA 1
ATOM 690 C C . GLY A 1 87 ? -7.598 -18.375 -15.141 1 96.56 87 GLY A C 1
ATOM 691 O O . GLY A 1 87 ? -7.383 -17.5 -14.289 1 96.56 87 GLY A O 1
ATOM 692 N N . THR A 1 88 ? -6.773 -19.391 -15.32 1 96.38 88 THR A N 1
ATOM 693 C CA . THR A 1 88 ? -5.609 -19.641 -14.477 1 96.38 88 THR A CA 1
ATOM 694 C C . THR A 1 88 ? -4.562 -18.547 -14.672 1 96.38 88 THR A C 1
ATOM 696 O O . THR A 1 88 ? -3.998 -18.031 -13.703 1 96.38 88 THR A O 1
ATOM 699 N N . ILE A 1 89 ? -4.355 -18.156 -15.906 1 94.75 89 ILE A N 1
ATOM 700 C CA . ILE A 1 89 ? -3.369 -17.125 -16.219 1 94.75 89 ILE A CA 1
ATOM 701 C C . ILE A 1 89 ? -3.793 -15.805 -15.578 1 94.75 89 ILE A C 1
ATOM 703 O O . ILE A 1 89 ? -2.973 -15.102 -14.984 1 94.75 89 ILE A O 1
ATOM 707 N N . LEU A 1 90 ? -5.055 -15.492 -15.695 1 94.81 90 LEU A N 1
ATOM 708 C CA . LEU A 1 90 ? -5.559 -14.25 -15.109 1 94.81 90 LEU A CA 1
ATOM 709 C C . LEU A 1 90 ? -5.387 -14.258 -13.602 1 94.81 90 LEU A C 1
ATOM 711 O O . LEU A 1 90 ? -4.957 -13.266 -13.016 1 94.81 90 LEU A O 1
ATOM 715 N N . ARG A 1 91 ? -5.699 -15.352 -12.984 1 97.5 91 ARG A N 1
ATOM 716 C CA . ARG A 1 91 ? -5.566 -15.453 -11.531 1 97.5 91 ARG A CA 1
ATOM 717 C C . ARG A 1 91 ? -4.105 -15.367 -11.109 1 97.5 91 ARG A C 1
ATOM 719 O O . ARG A 1 91 ? -3.783 -14.75 -10.086 1 97.5 91 ARG A O 1
ATOM 726 N N . LEU A 1 92 ? -3.238 -15.984 -11.898 1 95 92 LEU A N 1
ATOM 727 C CA . LEU A 1 92 ? -1.811 -15.922 -11.602 1 95 92 LEU A CA 1
ATOM 728 C C . LEU A 1 92 ? -1.29 -14.5 -11.734 1 95 92 LEU A C 1
ATOM 730 O O . LEU A 1 92 ? -0.526 -14.023 -10.891 1 95 92 LEU A O 1
ATOM 734 N N . LEU A 1 93 ? -1.691 -13.812 -12.797 1 93.25 93 LEU A N 1
ATOM 735 C CA . LEU A 1 93 ? -1.286 -12.43 -13 1 93.25 93 LEU A CA 1
ATOM 736 C C . LEU A 1 93 ? -1.829 -11.539 -11.883 1 93.25 93 LEU A C 1
ATOM 738 O O . LEU A 1 93 ? -1.118 -10.672 -11.375 1 93.25 93 LEU A O 1
ATOM 742 N N . TYR A 1 94 ? -3.047 -11.734 -11.523 1 93.88 94 TYR A N 1
ATOM 743 C CA . TYR A 1 94 ? -3.688 -10.969 -10.453 1 93.88 94 TYR A CA 1
ATOM 744 C C . TYR A 1 94 ? -2.953 -11.156 -9.133 1 93.88 94 TYR A C 1
ATOM 746 O O . TYR A 1 94 ? -2.531 -10.18 -8.508 1 93.88 94 TYR A O 1
ATOM 754 N N . LEU A 1 95 ? -2.836 -12.414 -8.719 1 93.19 95 LEU A N 1
ATOM 755 C CA . LEU A 1 95 ? -2.154 -12.688 -7.461 1 93.19 95 LEU A CA 1
ATOM 756 C C . LEU A 1 95 ? -0.697 -12.242 -7.523 1 93.19 95 LEU A C 1
ATOM 758 O O . LEU A 1 95 ? -0.165 -11.711 -6.547 1 93.19 95 LEU A O 1
ATOM 762 N N . GLY A 1 96 ? -0.059 -12.531 -8.742 1 90.44 96 GLY A N 1
ATOM 763 C CA . GLY A 1 96 ? 1.301 -12.055 -8.945 1 90.44 96 GLY A CA 1
ATOM 764 C C . GLY A 1 96 ? 1.439 -10.555 -8.758 1 90.44 96 GLY A C 1
ATOM 765 O O . GLY A 1 96 ? 2.416 -10.078 -8.172 1 90.44 96 GLY A O 1
ATOM 766 N N . SER A 1 97 ? 0.487 -9.797 -9.25 1 88.75 97 SER A N 1
ATOM 767 C CA . SER A 1 97 ? 0.513 -8.344 -9.102 1 88.75 97 SER A CA 1
ATOM 768 C C . SER A 1 97 ? 0.428 -7.938 -7.633 1 88.75 97 SER A C 1
ATOM 770 O O . SER A 1 97 ? 1.119 -7.016 -7.195 1 88.75 97 SER A O 1
ATOM 772 N N . TRP A 1 98 ? -0.396 -8.609 -6.875 1 87.44 98 TRP A N 1
ATOM 773 C CA . TRP A 1 98 ? -0.489 -8.352 -5.441 1 87.44 98 TRP A CA 1
ATOM 774 C C . TRP A 1 98 ? 0.844 -8.633 -4.754 1 87.44 98 TRP A C 1
ATOM 776 O O . TRP A 1 98 ? 1.268 -7.867 -3.881 1 87.44 98 TRP A O 1
ATOM 786 N N . LEU A 1 99 ? 1.467 -9.766 -5.152 1 86.62 99 LEU A N 1
ATOM 787 C CA . LEU A 1 99 ? 2.74 -10.148 -4.547 1 86.62 99 LEU A CA 1
ATOM 788 C C . LEU A 1 99 ? 3.824 -9.125 -4.887 1 86.62 99 LEU A C 1
ATOM 790 O O . LEU A 1 99 ? 4.652 -8.789 -4.039 1 86.62 99 LEU A O 1
ATOM 794 N N . LEU A 1 100 ? 3.799 -8.75 -6.082 1 80.88 100 LEU A N 1
ATOM 795 C CA . LEU A 1 100 ? 4.75 -7.723 -6.5 1 80.88 100 LEU A CA 1
ATOM 796 C C . LEU A 1 100 ? 4.555 -6.438 -5.699 1 80.88 100 LEU A C 1
ATOM 798 O O . LEU A 1 100 ? 5.523 -5.832 -5.242 1 80.88 100 LEU A O 1
ATOM 802 N N . LEU A 1 101 ? 3.334 -6.039 -5.52 1 79.62 101 LEU A N 1
ATOM 803 C CA . LEU A 1 101 ? 3.016 -4.84 -4.758 1 79.62 101 LEU A CA 1
ATOM 804 C C . LEU A 1 101 ? 3.461 -4.984 -3.305 1 79.62 101 LEU A C 1
ATOM 806 O O . LEU A 1 101 ? 4.043 -4.059 -2.734 1 79.62 101 LEU A O 1
ATOM 810 N N . ALA A 1 102 ? 3.158 -6.141 -2.713 1 79.31 102 ALA A N 1
ATOM 811 C CA . ALA A 1 102 ? 3.564 -6.402 -1.336 1 79.31 102 ALA A CA 1
ATOM 812 C C . ALA A 1 102 ? 5.086 -6.387 -1.199 1 79.31 102 ALA A C 1
ATOM 814 O O . ALA A 1 102 ? 5.621 -5.793 -0.261 1 79.31 102 ALA A O 1
ATOM 815 N N . SER A 1 103 ? 5.734 -7.086 -2.141 1 76.38 103 SER A N 1
ATOM 816 C CA . SER A 1 103 ? 7.191 -7.129 -2.117 1 76.38 103 SER A CA 1
ATOM 817 C C . SER A 1 103 ? 7.789 -5.734 -2.26 1 76.38 103 SER A C 1
ATOM 819 O O . SER A 1 103 ? 8.758 -5.395 -1.577 1 76.38 103 SER A O 1
ATOM 821 N N . ALA A 1 104 ? 7.223 -5.059 -3.133 1 69.56 104 ALA A N 1
ATOM 822 C CA . ALA A 1 104 ? 7.66 -3.678 -3.312 1 69.56 104 ALA A CA 1
ATOM 823 C C . ALA A 1 104 ? 7.473 -2.871 -2.029 1 69.56 104 ALA A C 1
ATOM 825 O O . ALA A 1 104 ? 8.344 -2.088 -1.646 1 69.56 104 ALA A O 1
ATOM 826 N N . GLY A 1 105 ? 6.395 -3.053 -1.391 1 67.25 105 GLY A N 1
ATOM 827 C CA . GLY A 1 105 ? 6.145 -2.391 -0.12 1 67.25 105 GLY A CA 1
ATOM 828 C C . GLY A 1 105 ? 7.141 -2.775 0.959 1 67.25 105 GLY A C 1
ATOM 829 O O . GLY A 1 105 ? 7.723 -1.905 1.61 1 67.25 105 GLY A O 1
ATOM 830 N N . ILE A 1 106 ? 7.285 -4.055 1.15 1 68.38 106 ILE A N 1
ATOM 831 C CA . ILE A 1 106 ? 8.211 -4.57 2.148 1 68.38 106 ILE A CA 1
ATOM 832 C C . ILE A 1 106 ? 9.625 -4.074 1.843 1 68.38 106 ILE A C 1
ATOM 834 O O . ILE A 1 106 ? 10.344 -3.639 2.744 1 68.38 106 ILE A O 1
ATOM 838 N N . GLY A 1 107 ? 10.016 -4.289 0.656 1 61.84 107 GLY A N 1
ATOM 839 C CA . GLY A 1 107 ? 11.32 -3.779 0.246 1 61.84 107 GLY A CA 1
ATOM 840 C C . GLY A 1 107 ? 11.508 -2.311 0.569 1 61.84 107 GLY A C 1
ATOM 841 O O . GLY A 1 107 ? 12.562 -1.914 1.076 1 61.84 107 GLY A O 1
ATOM 842 N N . THR A 1 108 ? 10.562 -1.562 0.332 1 61.75 108 THR A N 1
ATOM 843 C CA . THR A 1 108 ? 10.609 -0.135 0.63 1 61.75 108 THR A CA 1
ATOM 844 C C . THR A 1 108 ? 10.812 0.098 2.125 1 61.75 108 THR A C 1
ATOM 846 O O . THR A 1 108 ? 11.648 0.915 2.521 1 61.75 108 THR A O 1
ATOM 849 N N . VAL A 1 109 ? 10.109 -0.599 2.857 1 60.66 109 VAL A N 1
ATOM 850 C CA . VAL A 1 109 ? 10.219 -0.481 4.309 1 60.66 109 VAL A CA 1
ATOM 851 C C . VAL A 1 109 ? 11.625 -0.868 4.754 1 60.66 109 VAL A C 1
ATOM 853 O O . VAL A 1 109 ? 12.227 -0.187 5.586 1 60.66 109 VAL A O 1
ATOM 856 N N . LEU A 1 110 ? 12.102 -1.912 4.227 1 60.41 110 LEU A N 1
ATOM 857 C CA . LEU A 1 110 ? 13.422 -2.4 4.598 1 60.41 110 LEU A CA 1
ATOM 858 C C . LEU A 1 110 ? 14.5 -1.398 4.203 1 60.41 110 LEU A C 1
ATOM 860 O O . LEU A 1 110 ? 15.438 -1.156 4.969 1 60.41 110 LEU A O 1
ATOM 864 N N . ILE A 1 111 ? 14.383 -0.969 3.029 1 57.69 111 ILE A N 1
ATOM 865 C CA . ILE A 1 111 ? 15.328 0.038 2.574 1 57.69 111 ILE A CA 1
ATOM 866 C C . ILE A 1 111 ? 15.242 1.274 3.465 1 57.69 111 ILE A C 1
ATOM 868 O O . ILE A 1 111 ? 16.266 1.833 3.867 1 57.69 111 ILE A O 1
ATOM 872 N N . LEU A 1 112 ? 14.047 1.681 3.688 1 56.78 112 LEU A N 1
ATOM 873 C CA . LEU A 1 112 ? 13.844 2.816 4.582 1 56.78 112 LEU A CA 1
ATOM 874 C C . LEU A 1 112 ? 14.461 2.543 5.953 1 56.78 112 LEU A C 1
ATOM 876 O O . LEU A 1 112 ? 15.102 3.418 6.535 1 56.78 112 LEU A O 1
ATOM 880 N N . LEU A 1 113 ? 14.211 1.374 6.398 1 57.44 113 LEU A N 1
ATOM 881 C CA . LEU A 1 113 ? 14.773 0.987 7.688 1 57.44 113 LEU A CA 1
ATOM 882 C C . LEU A 1 113 ? 16.297 0.982 7.629 1 57.44 113 LEU A C 1
ATOM 884 O O . LEU A 1 113 ? 16.969 1.386 8.586 1 57.44 113 LEU A O 1
ATOM 888 N N . GLN A 1 114 ? 16.781 0.364 6.57 1 54.91 114 GLN A N 1
ATOM 889 C CA . GLN A 1 114 ? 18.219 0.352 6.391 1 54.91 114 GLN A CA 1
ATOM 890 C C . GLN A 1 114 ? 18.781 1.771 6.285 1 54.91 114 GLN A C 1
ATOM 892 O O . GLN A 1 114 ? 19.828 2.08 6.859 1 54.91 114 GLN A O 1
ATOM 897 N N . LYS A 1 115 ? 18.109 2.262 5.258 1 52.78 115 LYS A N 1
ATOM 898 C CA . LYS A 1 115 ? 18.562 3.646 5.113 1 52.78 115 LYS A CA 1
ATOM 899 C C . LYS A 1 115 ? 18.344 4.426 6.406 1 52.78 115 LYS A C 1
ATOM 901 O O . LYS A 1 115 ? 19.141 5.316 6.734 1 52.78 115 LYS A O 1
ATOM 906 N N . LEU A 1 116 ? 17.172 3.959 6.758 1 48.66 116 LEU A N 1
ATOM 907 C CA . LEU A 1 116 ? 17 4.543 8.086 1 48.66 116 LEU A CA 1
ATOM 908 C C . LEU A 1 116 ? 18 3.951 9.078 1 48.66 116 LEU A C 1
ATOM 910 O O . LEU A 1 116 ? 18.125 4.434 10.203 1 48.66 116 LEU A O 1
ATOM 914 N N . ASN A 1 117 ? 18.578 2.674 8.711 1 47.59 117 ASN A N 1
ATOM 915 C CA . ASN A 1 117 ? 19.719 2.42 9.578 1 47.59 117 ASN A CA 1
ATOM 916 C C . ASN A 1 117 ? 20.188 3.691 10.289 1 47.59 117 ASN A C 1
ATOM 918 O O . ASN A 1 117 ? 20.969 4.465 9.742 1 47.59 117 ASN A O 1
ATOM 922 N N . LEU A 1 118 ? 19.516 4.027 11.125 1 44.59 118 LEU A N 1
ATOM 923 C CA . LEU A 1 118 ? 19.672 4.914 12.273 1 44.59 118 LEU A CA 1
ATOM 924 C C . LEU A 1 118 ? 21.062 4.789 12.875 1 44.59 118 LEU A C 1
ATOM 926 O O . LEU A 1 118 ? 21.391 5.477 13.844 1 44.59 118 LEU A O 1
ATOM 930 N N . GLN A 1 119 ? 21.656 3.721 12.578 1 44.66 119 GLN A N 1
ATOM 931 C CA . GLN A 1 119 ? 23.031 3.762 13.086 1 44.66 119 GLN A CA 1
ATOM 932 C C . GLN A 1 119 ? 23.828 4.879 12.422 1 44.66 119 GLN A C 1
ATOM 934 O O . GLN A 1 119 ? 24.594 5.582 13.094 1 44.66 119 GLN A O 1
ATOM 939 N N . GLY A 1 120 ? 23.953 4.809 10.945 1 45.84 120 GLY A N 1
ATOM 940 C CA . GLY A 1 120 ? 24.797 5.863 10.43 1 45.84 120 GLY A CA 1
ATOM 941 C C . GLY A 1 120 ? 24.047 7.148 10.133 1 45.84 120 GLY A C 1
ATOM 942 O O . GLY A 1 120 ? 24.531 7.996 9.383 1 45.84 120 GLY A O 1
ATOM 943 N N . ILE A 1 121 ? 22.75 7.102 10.133 1 47.59 121 ILE A N 1
ATOM 944 C CA . ILE A 1 121 ? 22.078 8.398 10.094 1 47.59 121 ILE A CA 1
ATOM 945 C C . ILE A 1 121 ? 22.703 9.328 11.125 1 47.59 121 ILE A C 1
ATOM 947 O O . ILE A 1 121 ? 22.75 9.008 12.32 1 47.59 121 ILE A O 1
ATOM 951 N N . ASN A 1 122 ? 23.562 9.844 10.672 1 55.59 122 ASN A N 1
ATOM 952 C CA . ASN A 1 122 ? 24.062 10.898 11.547 1 55.59 122 ASN A CA 1
ATOM 953 C C . ASN A 1 122 ? 22.922 11.766 12.086 1 55.59 122 ASN A C 1
ATOM 955 O O . ASN A 1 122 ? 22.484 12.695 11.414 1 55.59 122 ASN A O 1
ATOM 959 N N . TRP A 1 123 ? 22.156 11.148 13.039 1 57.19 123 TRP A N 1
ATOM 960 C CA . TRP A 1 123 ? 21.047 11.836 13.68 1 57.19 123 TRP A CA 1
ATOM 961 C C . TRP A 1 123 ? 21.344 13.328 13.836 1 57.19 123 TRP A C 1
ATOM 963 O O . TRP A 1 123 ? 20.453 14.117 14.117 1 57.19 123 TRP A O 1
ATOM 973 N N . LEU A 1 124 ? 22.562 13.523 13.664 1 65.88 124 LEU A N 1
ATOM 974 C CA . LEU A 1 124 ? 22.969 14.922 13.711 1 65.88 124 LEU A CA 1
ATOM 975 C C . LEU A 1 124 ? 22.328 15.711 12.57 1 65.88 124 LEU A C 1
ATOM 977 O O . LEU A 1 124 ? 22.016 16.891 12.734 1 65.88 124 LEU A O 1
ATOM 981 N N . ILE A 1 125 ? 22.016 14.984 11.547 1 65.5 125 ILE A N 1
ATOM 982 C CA . ILE A 1 125 ? 21.516 15.695 10.375 1 65.5 125 ILE A CA 1
ATOM 983 C C . ILE A 1 125 ? 20.047 16.078 10.578 1 65.5 125 ILE A C 1
ATOM 985 O O . ILE A 1 125 ? 19.688 17.25 10.492 1 65.5 125 ILE A O 1
ATOM 989 N N . PRO A 1 126 ? 19.172 15.039 10.875 1 70.81 126 PRO A N 1
ATOM 990 C CA . PRO A 1 126 ? 17.797 15.469 11.125 1 70.81 126 PRO A CA 1
ATOM 991 C C . PRO A 1 126 ? 17.688 16.406 12.328 1 70.81 126 PRO A C 1
ATOM 993 O O . PRO A 1 126 ? 16.844 17.297 12.336 1 70.81 126 PRO A O 1
ATOM 996 N N . ARG A 1 127 ? 18.438 16.109 13.266 1 77.25 127 ARG A N 1
ATOM 997 C CA . ARG A 1 127 ? 18.438 17.016 14.414 1 77.25 127 ARG A CA 1
ATOM 998 C C . ARG A 1 127 ? 18.828 18.438 13.992 1 77.25 127 ARG A C 1
ATOM 1000 O O . ARG A 1 127 ? 18.219 19.406 14.43 1 77.25 127 ARG A O 1
ATOM 1007 N N . GLN A 1 128 ? 19.891 18.562 13.242 1 75.62 128 GLN A N 1
ATOM 1008 C CA . GLN A 1 128 ? 20.328 19.859 12.742 1 75.62 128 GLN A CA 1
ATOM 1009 C C . GLN A 1 128 ? 19.25 20.5 11.867 1 75.62 128 GLN A C 1
ATOM 1011 O O . GLN A 1 128 ? 19.016 21.703 11.945 1 75.62 128 GLN A O 1
ATOM 1016 N N . TRP A 1 129 ? 18.562 19.75 11.062 1 78.19 129 TRP A N 1
ATOM 1017 C CA . TRP A 1 129 ? 17.484 20.25 10.211 1 78.19 129 TRP A CA 1
ATOM 1018 C C . TRP A 1 129 ? 16.328 20.766 11.055 1 78.19 129 TRP A C 1
ATOM 1020 O O . TRP A 1 129 ? 15.781 21.844 10.797 1 78.19 129 TRP A O 1
ATOM 1030 N N . LEU A 1 130 ? 16.016 19.953 12.023 1 83.06 130 LEU A N 1
ATOM 1031 C CA . LEU A 1 130 ? 14.93 20.344 12.93 1 83.06 130 LEU A CA 1
ATOM 1032 C C . LEU A 1 130 ? 15.281 21.625 13.672 1 83.06 130 LEU A C 1
ATOM 1034 O O . LEU A 1 130 ? 14.43 22.5 13.828 1 83.06 130 LEU A O 1
ATOM 1038 N N . GLU A 1 131 ? 16.516 21.656 14.023 1 86 131 GLU A N 1
ATOM 1039 C CA . GLU A 1 131 ? 16.969 22.844 14.727 1 86 131 GLU A CA 1
ATOM 1040 C C . GLU A 1 131 ? 16.969 24.062 13.797 1 86 131 GLU A C 1
ATOM 1042 O O . GLU A 1 131 ? 16.609 25.172 14.219 1 86 131 GLU A O 1
ATOM 1047 N N . GLN A 1 132 ? 17.281 23.844 12.586 1 85.19 132 GLN A N 1
ATOM 1048 C CA . GLN A 1 132 ? 17.344 24.922 11.609 1 85.19 132 GLN A CA 1
ATOM 1049 C C . GLN A 1 132 ? 15.945 25.375 11.195 1 85.19 132 GLN A C 1
ATOM 1051 O O . GLN A 1 132 ? 15.742 26.547 10.844 1 85.19 132 GLN A O 1
ATOM 1056 N N . HIS A 1 133 ? 14.953 24.438 11.289 1 86.06 133 HIS A N 1
ATOM 1057 C CA . HIS A 1 133 ? 13.633 24.766 10.766 1 86.06 133 HIS A CA 1
ATOM 1058 C C . HIS A 1 133 ? 12.578 24.734 11.859 1 86.06 133 HIS A C 1
ATOM 1060 O O . HIS A 1 133 ? 11.391 24.578 11.586 1 86.06 133 HIS A O 1
ATOM 1066 N N . ARG A 1 134 ? 12.977 24.875 13.039 1 89.69 134 ARG A N 1
ATOM 1067 C CA . ARG A 1 134 ? 12.094 24.766 14.203 1 89.69 134 ARG A CA 1
ATOM 1068 C C . ARG A 1 134 ? 11.016 25.844 14.172 1 89.69 134 ARG A C 1
ATOM 1070 O O . ARG A 1 134 ? 9.859 25.578 14.484 1 89.69 134 ARG A O 1
ATOM 1077 N N . TRP A 1 135 ? 11.305 27.047 13.742 1 90.06 135 TRP A N 1
ATOM 1078 C CA . TRP A 1 135 ? 10.344 28.141 13.75 1 90.06 135 TRP A CA 1
ATOM 1079 C C . TRP A 1 135 ? 9.328 27.984 12.625 1 90.06 135 TRP A C 1
ATOM 1081 O O . TRP A 1 135 ? 8.156 28.328 12.781 1 90.06 135 TRP A O 1
ATOM 1091 N N . GLU A 1 136 ? 9.75 27.453 11.484 1 89.56 136 GLU A N 1
ATOM 1092 C CA . GLU A 1 136 ? 8.82 27.172 10.391 1 89.56 136 GLU A CA 1
ATOM 1093 C C . GLU A 1 136 ? 7.828 26.078 10.789 1 89.56 136 GLU A C 1
ATOM 1095 O O . GLU A 1 136 ? 6.633 26.203 10.516 1 89.56 136 GLU A O 1
ATOM 1100 N N . LEU A 1 137 ? 8.406 25.109 11.43 1 90.81 137 LEU A N 1
ATOM 1101 C CA . LEU A 1 137 ? 7.562 24 11.844 1 90.81 137 LEU A CA 1
ATOM 1102 C C . LEU A 1 137 ? 6.559 24.438 12.906 1 90.81 137 LEU A C 1
ATOM 1104 O O . LEU A 1 137 ? 5.387 24.062 12.852 1 90.81 137 LEU A O 1
ATOM 1108 N N . LEU A 1 138 ? 7.02 25.266 13.812 1 93.88 138 LEU A N 1
ATOM 1109 C CA . LEU A 1 138 ? 6.137 25.797 14.844 1 93.88 138 LEU A CA 1
ATOM 1110 C C . LEU A 1 138 ? 5.062 26.688 14.234 1 93.88 138 LEU A C 1
ATOM 1112 O O . LEU A 1 138 ? 3.895 26.609 14.625 1 93.88 138 LEU A O 1
ATOM 1116 N N . THR A 1 139 ? 5.457 27.5 13.266 1 93.38 139 THR A N 1
ATOM 1117 C CA . THR A 1 139 ? 4.527 28.406 12.602 1 93.38 139 THR A CA 1
ATOM 1118 C C . THR A 1 139 ? 3.455 27.609 11.852 1 93.38 139 THR A C 1
ATOM 1120 O O . THR A 1 139 ? 2.27 27.938 11.93 1 93.38 139 THR A O 1
ATOM 1123 N N . ILE A 1 140 ? 3.863 26.578 11.203 1 93.38 140 ILE A N 1
ATOM 1124 C CA . ILE A 1 140 ? 2.928 25.734 10.477 1 93.38 140 ILE A CA 1
ATOM 1125 C C . ILE A 1 140 ? 1.955 25.078 11.453 1 93.38 140 ILE A C 1
ATOM 1127 O O . ILE A 1 140 ? 0.74 25.094 11.242 1 93.38 140 ILE A O 1
ATOM 1131 N N . PHE A 1 141 ? 2.48 24.594 12.523 1 95.75 141 PHE A N 1
ATOM 1132 C CA . PHE A 1 141 ? 1.642 23.922 13.516 1 95.75 141 PHE A CA 1
ATOM 1133 C C . PHE A 1 141 ? 0.633 24.906 14.117 1 95.75 141 PHE A C 1
ATOM 1135 O O . PHE A 1 141 ? -0.547 24.578 14.25 1 95.75 141 PHE A O 1
ATOM 1142 N N . VAL A 1 142 ? 1.09 26.094 14.508 1 96.62 142 VAL A N 1
ATOM 1143 C CA . VAL A 1 142 ? 0.217 27.109 15.086 1 96.62 142 VAL A CA 1
ATOM 1144 C C . VAL A 1 142 ? -0.842 27.516 14.07 1 96.62 142 VAL A C 1
ATOM 1146 O O . VAL A 1 142 ? -2.008 27.719 14.422 1 96.62 142 VAL A O 1
ATOM 1149 N N . GLY A 1 143 ? -0.473 27.656 12.797 1 96.56 143 GLY A N 1
ATOM 1150 C CA . GLY A 1 143 ? -1.43 27.969 11.75 1 96.56 143 GLY A CA 1
ATOM 1151 C C . GLY A 1 143 ? -2.496 26.906 11.578 1 96.56 143 GLY A C 1
ATOM 1152 O O . GLY A 1 143 ? -3.684 27.219 11.469 1 96.56 143 GLY A O 1
ATOM 1153 N N . LEU A 1 144 ? -2.014 25.672 11.594 1 96.81 144 LEU A N 1
ATOM 1154 C CA . LEU A 1 144 ? -2.953 24.562 11.484 1 96.81 144 LEU A CA 1
ATOM 1155 C C . LEU A 1 144 ? -3.918 24.531 12.664 1 96.81 144 LEU A C 1
ATOM 1157 O O . LEU A 1 144 ? -5.129 24.391 12.484 1 96.81 144 LEU A O 1
ATOM 1161 N N . GLU A 1 145 ? -3.336 24.719 13.844 1 97.25 145 GLU A N 1
ATOM 1162 C CA . GLU A 1 145 ? -4.156 24.703 15.055 1 97.25 145 GLU A CA 1
ATOM 1163 C C . GLU A 1 145 ? -5.141 25.875 15.062 1 97.25 145 GLU A C 1
ATOM 1165 O O . GLU A 1 145 ? -6.305 25.703 15.43 1 97.25 145 GLU A O 1
ATOM 1170 N N . ALA A 1 146 ? -4.645 27.016 14.688 1 97 146 ALA A N 1
ATOM 1171 C CA . ALA A 1 146 ? -5.504 28.203 14.648 1 97 146 ALA A CA 1
ATOM 1172 C C . ALA A 1 146 ? -6.66 28.016 13.672 1 97 146 ALA A C 1
ATOM 1174 O O . ALA A 1 146 ? -7.797 28.391 13.969 1 97 146 ALA A O 1
ATOM 1175 N N . GLY A 1 147 ? -6.371 27.422 12.523 1 96.19 147 GLY A N 1
ATOM 1176 C CA . GLY A 1 147 ? -7.438 27.141 11.578 1 96.19 147 GLY A CA 1
ATOM 1177 C C . GLY A 1 147 ? -8.461 26.156 12.117 1 96.19 147 GLY A C 1
ATOM 1178 O O . GLY A 1 147 ? -9.672 26.359 11.961 1 96.19 147 GLY A O 1
ATOM 1179 N N . ALA A 1 148 ? -7.969 25.156 12.727 1 96.62 148 ALA A N 1
ATOM 1180 C CA . ALA A 1 148 ? -8.852 24.141 13.312 1 96.62 148 ALA A CA 1
ATOM 1181 C C . ALA A 1 148 ? -9.703 24.75 14.43 1 96.62 148 ALA A C 1
ATOM 1183 O O . ALA A 1 148 ? -10.906 24.469 14.508 1 96.62 148 ALA A O 1
ATOM 1184 N N . MET A 1 149 ? -9.078 25.547 15.242 1 95.62 149 MET A N 1
ATOM 1185 C CA . MET A 1 149 ? -9.797 26.141 16.359 1 95.62 149 MET A CA 1
ATOM 1186 C C . MET A 1 149 ? -10.789 27.188 15.883 1 95.62 149 MET A C 1
ATOM 1188 O O . MET A 1 149 ? -11.859 27.359 16.469 1 95.62 149 MET A O 1
ATOM 1192 N N . ALA A 1 150 ? -10.453 27.922 14.789 1 95.31 150 ALA A N 1
ATOM 1193 C CA . ALA A 1 150 ? -11.422 28.844 14.219 1 95.31 150 ALA A CA 1
ATOM 1194 C C . ALA A 1 150 ? -12.703 28.125 13.812 1 95.31 150 ALA A C 1
ATOM 1196 O O . ALA A 1 150 ? -13.805 28.625 14.031 1 95.31 150 ALA A O 1
ATOM 1197 N N . HIS A 1 151 ? -12.562 27 13.328 1 93.75 151 HIS A N 1
ATOM 1198 C CA . HIS A 1 151 ? -13.688 26.156 12.945 1 93.75 151 HIS A CA 1
ATOM 1199 C C . HIS A 1 151 ? -14.461 25.672 14.18 1 93.75 151 HIS A C 1
ATOM 1201 O O . HIS A 1 151 ? -15.672 25.875 14.266 1 93.75 151 HIS A O 1
ATOM 1207 N N . SER A 1 152 ? -13.781 25.141 15.156 1 93.62 152 SER A N 1
ATOM 1208 C CA . SER A 1 152 ? -14.398 24.562 16.344 1 93.62 152 SER A CA 1
ATOM 1209 C C . SER A 1 152 ? -15.125 25.625 17.156 1 93.62 152 SER A C 1
ATOM 1211 O O . SER A 1 152 ? -16.219 25.391 17.656 1 93.62 152 SER A O 1
ATOM 1213 N N . VAL A 1 153 ? -14.516 26.766 17.25 1 93.62 153 VAL A N 1
ATOM 1214 C CA . VAL A 1 153 ? -15.117 27.859 18 1 93.62 153 VAL A CA 1
ATOM 1215 C C . VAL A 1 153 ? -16.375 28.344 17.281 1 93.62 153 VAL A C 1
ATOM 1217 O O . VAL A 1 153 ? -17.375 28.656 17.922 1 93.62 153 VAL A O 1
ATOM 1220 N N . SER A 1 154 ? -16.328 28.406 15.969 1 90.94 154 SER A N 1
ATOM 1221 C CA . SER A 1 154 ? -17.5 28.797 15.195 1 90.94 154 SER A CA 1
ATOM 1222 C C . SER A 1 154 ? -18.641 27.812 15.391 1 90.94 154 SER A C 1
ATOM 1224 O O . SER A 1 154 ? -19.797 28.203 15.508 1 90.94 154 SER A O 1
ATOM 1226 N N . ASP A 1 155 ? -18.344 26.5 15.422 1 91.31 155 ASP A N 1
ATOM 1227 C CA . ASP A 1 155 ? -19.344 25.469 15.688 1 91.31 155 ASP A CA 1
ATOM 1228 C C . ASP A 1 155 ? -19.969 25.656 17.062 1 91.31 155 ASP A C 1
ATOM 1230 O O . ASP A 1 155 ? -21.188 25.594 17.219 1 91.31 155 ASP A O 1
ATOM 1234 N N . TRP A 1 156 ? -19.156 25.859 18.047 1 88.69 156 TRP A N 1
ATOM 1235 C CA . TRP A 1 156 ? -19.609 26.047 19.422 1 88.69 156 TRP A CA 1
ATOM 1236 C C . TRP A 1 156 ? -20.438 27.312 19.562 1 88.69 156 TRP A C 1
ATOM 1238 O O . TRP A 1 156 ? -21.484 27.312 20.219 1 88.69 156 TRP A O 1
ATOM 1248 N N . GLY A 1 157 ? -20 28.359 18.969 1 87.75 157 GLY A N 1
ATOM 1249 C CA . GLY A 1 157 ? -20.75 29.609 19 1 87.75 157 GLY A CA 1
ATOM 1250 C C . GLY A 1 157 ? -22.109 29.516 18.344 1 87.75 157 GLY A C 1
ATOM 1251 O O . GLY A 1 157 ? -23.094 30.016 18.875 1 87.75 157 GLY A O 1
ATOM 1252 N N . GLY A 1 158 ? -22.141 28.891 17.203 1 83.56 158 GLY A N 1
ATOM 1253 C CA . GLY A 1 158 ? -23.406 28.703 16.516 1 83.56 158 GLY A CA 1
ATOM 1254 C C . GLY A 1 158 ? -24.406 27.875 17.312 1 83.56 158 GLY A C 1
ATOM 1255 O O . GLY A 1 158 ? -25.578 28.219 17.375 1 83.56 158 GLY A O 1
ATOM 1256 N N . SER A 1 159 ? -23.969 26.828 17.984 1 83.75 159 SER A N 1
ATOM 1257 C CA . SER A 1 159 ? -24.828 25.984 18.797 1 83.75 159 SER A CA 1
ATOM 1258 C C . SER A 1 159 ? -25.312 26.734 20.031 1 83.75 159 SER A C 1
ATOM 1260 O O . SER A 1 159 ? -26.469 26.578 20.438 1 83.75 159 SER A O 1
ATOM 1262 N N . TRP A 1 160 ? -24.375 27.5 20.531 1 85.81 160 TRP A N 1
ATOM 1263 C CA . TRP A 1 160 ? -24.719 28.297 21.719 1 85.81 160 TRP A CA 1
ATOM 1264 C C . TRP A 1 160 ? -25.781 29.344 21.375 1 85.81 160 TRP A C 1
ATOM 1266 O O . TRP A 1 160 ? -26.75 29.5 22.109 1 85.81 160 TRP A O 1
ATOM 1276 N N . LEU A 1 161 ? -25.703 29.969 20.234 1 85.38 161 LEU A N 1
ATOM 1277 C CA . LEU A 1 161 ? -26.656 30.984 19.797 1 85.38 161 LEU A CA 1
ATOM 1278 C C . LEU A 1 161 ? -28.016 30.359 19.5 1 85.38 161 LEU A C 1
ATOM 1280 O O . LEU A 1 161 ? -29.047 30.938 19.828 1 85.38 161 LEU A O 1
ATOM 1284 N N . LYS A 1 162 ? -28.078 29.234 18.922 1 83.75 162 LYS A N 1
ATOM 1285 C CA . LYS A 1 162 ? -29.312 28.531 18.625 1 83.75 162 LYS A CA 1
ATOM 1286 C C . LYS A 1 162 ? -30.031 28.125 19.906 1 83.75 162 LYS A C 1
ATOM 1288 O O . LYS A 1 162 ? -31.266 28.219 20 1 83.75 162 LYS A O 1
ATOM 1293 N N . LYS A 1 163 ? -29.297 27.781 20.922 1 86.44 163 LYS A N 1
ATOM 1294 C CA . LYS A 1 163 ? -29.875 27.391 22.203 1 86.44 163 LYS A CA 1
ATOM 1295 C C . LYS A 1 163 ? -30.453 28.609 22.938 1 86.44 163 LYS A C 1
ATOM 1297 O O . LYS A 1 163 ? -31.516 28.516 23.547 1 86.44 163 LYS A O 1
ATOM 1302 N N . LYS A 1 164 ? -29.859 29.609 22.734 1 87.31 164 LYS A N 1
ATOM 1303 C CA . LYS A 1 164 ? -30.312 30.828 23.406 1 87.31 164 LYS A CA 1
ATOM 1304 C C . LYS A 1 164 ? -31.531 31.422 22.703 1 87.31 164 LYS A C 1
ATOM 1306 O O . LYS A 1 164 ? -32.406 32.031 23.344 1 87.31 164 LYS A O 1
ATOM 1311 N N . LEU A 1 165 ? -31.641 31.188 21.375 1 82.75 165 LEU A N 1
ATOM 1312 C CA . LEU A 1 165 ? -32.719 31.766 20.594 1 82.75 165 LEU A CA 1
ATOM 1313 C C . LEU A 1 165 ? -33.906 30.812 20.5 1 82.75 165 LEU A C 1
ATOM 1315 O O . LEU A 1 165 ? -34.969 31.172 19.984 1 82.75 165 LEU A O 1
ATOM 1319 N N . LYS A 1 166 ? -33.719 29.531 20.781 1 72.5 166 LYS A N 1
ATOM 1320 C CA . LYS A 1 166 ? -34.875 28.625 20.781 1 72.5 166 LYS A CA 1
ATOM 1321 C C . LYS A 1 166 ? -35.938 29.094 21.75 1 72.5 166 LYS A C 1
ATOM 1323 O O . LYS A 1 166 ? -35.656 29.359 22.922 1 72.5 166 LYS A O 1
ATOM 1328 N N . PRO A 1 167 ? -37 29.453 21.172 1 71.38 167 PRO A N 1
ATOM 1329 C CA . PRO A 1 167 ? -38.125 29.891 22.031 1 71.38 167 PRO A CA 1
ATOM 1330 C C . PRO A 1 167 ? -38.5 28.844 23.062 1 71.38 167 PRO A C 1
ATOM 1332 O O . PRO A 1 167 ? -38.469 27.641 22.766 1 71.38 167 PRO A O 1
ATOM 1335 N N . GLN A 1 168 ? -38.312 29.094 24.281 1 60.5 168 GLN A N 1
ATOM 1336 C CA . GLN A 1 168 ? -38.875 28.281 25.359 1 60.5 168 GLN A CA 1
ATOM 1337 C C . GLN A 1 168 ? -40.312 27.859 25.031 1 60.5 168 GLN A C 1
ATOM 1339 O O . GLN A 1 168 ? -41.188 28.703 24.859 1 60.5 168 GLN A O 1
ATOM 1344 N N . GLN A 1 169 ? -40.438 26.906 24.156 1 56.06 169 GLN A N 1
ATOM 1345 C CA . GLN A 1 169 ? -41.812 26.469 24.062 1 56.06 169 GLN A CA 1
ATOM 1346 C C . GLN A 1 169 ? -42.438 26.281 25.453 1 56.06 169 GLN A C 1
ATOM 1348 O O . GLN A 1 169 ? -41.906 25.547 26.281 1 56.06 169 GLN A O 1
ATOM 1353 N N . LYS A 1 170 ? -43.094 27.156 25.953 1 48.5 170 LYS A N 1
ATOM 1354 C CA . LYS A 1 170 ? -43.969 26.969 27.109 1 48.5 170 LYS A CA 1
ATOM 1355 C C . LYS A 1 170 ? -44.75 25.672 27 1 48.5 170 LYS A C 1
ATOM 1357 O O . LYS A 1 170 ? -45.438 25.422 26 1 48.5 170 LYS A O 1
ATOM 1362 N N . LYS A 1 171 ? -44.219 24.672 27.562 1 55.12 171 LYS A N 1
ATOM 1363 C CA . LYS A 1 171 ? -45.031 23.484 27.812 1 55.12 171 LYS A CA 1
ATOM 1364 C C . LYS A 1 171 ? -46.438 23.859 28.266 1 55.12 171 LYS A C 1
ATOM 1366 O O . LYS A 1 171 ? -46.625 24.547 29.281 1 55.12 171 LYS A O 1
ATOM 1371 N N . HIS A 1 172 ? -47.375 24.141 27.391 1 51.56 172 HIS A N 1
ATOM 1372 C CA . HIS A 1 172 ? -48.781 24.266 27.797 1 51.56 172 HIS A CA 1
ATOM 1373 C C . HIS A 1 172 ? -49.25 23.016 28.531 1 51.56 172 HIS A C 1
ATOM 1375 O O . HIS A 1 172 ? -49.188 21.906 27.984 1 51.56 172 HIS A O 1
ATOM 1381 N N . SER A 1 173 ? -49.188 23.016 29.812 1 51.44 173 SER A N 1
ATOM 1382 C CA . SER A 1 173 ? -49.844 22.031 30.672 1 51.44 173 SER A CA 1
ATOM 1383 C C . SER A 1 173 ? -51.312 21.891 30.328 1 51.44 173 SER A C 1
ATOM 1385 O O . SER A 1 173 ? -52.062 22.891 30.375 1 51.44 173 SER A O 1
ATOM 1387 N N . SER A 1 174 ? -51.719 21.094 29.438 1 49.12 174 SER A N 1
ATOM 1388 C CA . SER A 1 174 ? -53.125 20.719 29.266 1 49.12 174 SER A CA 1
ATOM 1389 C C . SER A 1 174 ? -53.719 20.172 30.562 1 49.12 174 SER A C 1
ATOM 1391 O O . SER A 1 174 ? -53.219 19.203 31.125 1 49.12 174 SER A O 1
ATOM 1393 N N . GLN A 1 175 ? -54.25 20.969 31.5 1 50.75 175 GLN A N 1
ATOM 1394 C CA . GLN A 1 175 ? -55.125 20.578 32.594 1 50.75 175 GLN A CA 1
ATOM 1395 C C . GLN A 1 175 ? -56.281 19.719 32.094 1 50.75 175 GLN A C 1
ATOM 1397 O O . GLN A 1 175 ? -57.062 20.156 31.25 1 50.75 175 GLN A O 1
ATOM 1402 N N . GLY A 1 176 ? -56.125 18.422 32 1 43.22 176 GLY A N 1
ATOM 1403 C CA . GLY A 1 176 ? -57.156 17.438 31.766 1 43.22 176 GLY A CA 1
ATOM 1404 C C . GLY A 1 176 ? -58.375 17.625 32.656 1 43.22 176 GLY A C 1
ATOM 1405 O O . GLY A 1 176 ? -58.25 17.906 33.844 1 43.22 176 GLY A O 1
ATOM 1406 N N . LYS A 1 177 ? -59.469 18.016 32.125 1 47.97 177 LYS A N 1
ATOM 1407 C CA . LYS A 1 177 ? -60.812 18.047 32.656 1 47.97 177 LYS A CA 1
ATOM 1408 C C . LYS A 1 177 ? -61.219 16.688 33.219 1 47.97 177 LYS A C 1
ATOM 1410 O O . LYS A 1 177 ? -61.156 15.672 32.531 1 47.97 177 LYS A O 1
ATOM 1415 N N . SER A 1 178 ? -60.969 16.438 34.531 1 44.44 178 SER A N 1
ATOM 1416 C CA . SER A 1 178 ? -61.5 15.312 35.281 1 44.44 178 SER A CA 1
ATOM 1417 C C . SER A 1 178 ? -63.031 15.219 35.125 1 44.44 178 SER A C 1
ATOM 1419 O O . SER A 1 178 ? -63.75 16.188 35.406 1 44.44 178 SER A O 1
ATOM 1421 N N . LYS A 1 179 ? -63.562 14.438 34.25 1 42.69 179 LYS A N 1
ATOM 1422 C CA . LYS A 1 179 ? -64.938 14.008 34.094 1 42.69 179 LYS A CA 1
ATOM 1423 C C . LYS A 1 179 ? -65.5 13.453 35.406 1 42.69 179 LYS A C 1
ATOM 1425 O O . LYS A 1 179 ? -64.875 12.578 36.031 1 42.69 179 LYS A O 1
ATOM 1430 N N . SER A 1 180 ? -66.188 14.336 36.25 1 41.88 180 SER A N 1
ATOM 1431 C CA . SER A 1 180 ? -67 13.984 37.375 1 41.88 180 SER A CA 1
ATOM 1432 C C . SER A 1 180 ? -68 12.906 37.031 1 41.88 180 SER A C 1
ATOM 1434 O O . SER A 1 180 ? -68.812 13.094 36.125 1 41.88 180 SER A O 1
ATOM 1436 N N . ARG A 1 181 ? -67.75 11.648 37 1 39.97 181 ARG A N 1
ATOM 1437 C CA . ARG A 1 181 ? -68.688 10.531 36.938 1 39.97 181 ARG A CA 1
ATOM 1438 C C . ARG A 1 181 ? -69.75 10.68 37.969 1 39.97 181 ARG A C 1
ATOM 1440 O O . ARG A 1 181 ? -69.5 10.773 39.156 1 39.97 181 ARG A O 1
ATOM 1447 N N . ARG A 1 182 ? -70.938 11.297 37.469 1 37.88 182 ARG A N 1
ATOM 1448 C CA . ARG A 1 182 ? -72.188 11.367 38.188 1 37.88 182 ARG A CA 1
ATOM 1449 C C . ARG A 1 182 ? -72.625 9.984 38.625 1 37.88 182 ARG A C 1
ATOM 1451 O O . ARG A 1 182 ? -72.625 9.031 37.844 1 37.88 182 ARG A O 1
ATOM 1458 N N . ARG A 1 183 ? -72.438 9.695 39.844 1 38.16 183 ARG A N 1
ATOM 1459 C CA . ARG A 1 183 ? -73.062 8.578 40.594 1 38.16 183 ARG A CA 1
ATOM 1460 C C . ARG A 1 183 ? -74.562 8.539 40.406 1 38.16 183 ARG A C 1
ATOM 1462 O O . ARG A 1 183 ? -75.312 9.344 40.969 1 38.16 183 ARG A O 1
ATOM 1469 N N . SER A 1 184 ? -75.062 8.688 39.094 1 31.92 184 SER A N 1
ATOM 1470 C CA . SER A 1 184 ? -76.438 8.133 39.219 1 31.92 184 SER A CA 1
ATOM 1471 C C . SER A 1 184 ? -76.375 6.609 39.344 1 31.92 184 SER A C 1
ATOM 1473 O O . SER A 1 184 ? -75.5 5.953 38.781 1 31.92 184 SER A O 1
ATOM 1475 N N . MET B 1 1 ? -25.203 22.781 12.539 1 68.19 1 MET B N 1
ATOM 1476 C CA . MET B 1 1 ? -23.812 23.016 12.148 1 68.19 1 MET B CA 1
ATOM 1477 C C . MET B 1 1 ? -23.734 24.016 10.992 1 68.19 1 MET B C 1
ATOM 1479 O O . MET B 1 1 ? -24.562 23.969 10.07 1 68.19 1 MET B O 1
ATOM 1483 N N . PRO B 1 2 ? -22.953 25.047 11.336 1 72.75 2 PRO B N 1
ATOM 1484 C CA . PRO B 1 2 ? -22.844 25.953 10.18 1 72.75 2 PRO B CA 1
ATOM 1485 C C . PRO B 1 2 ? -22.469 25.234 8.898 1 72.75 2 PRO B C 1
ATOM 1487 O O . PRO B 1 2 ? -21.797 24.188 8.938 1 72.75 2 PRO B O 1
ATOM 1490 N N . ALA B 1 3 ? -22.969 25.797 7.828 1 74.94 3 ALA B N 1
ATOM 1491 C CA . ALA B 1 3 ? -22.656 25.25 6.504 1 74.94 3 ALA B CA 1
ATOM 1492 C C . ALA B 1 3 ? -21.156 25.375 6.215 1 74.94 3 ALA B C 1
ATOM 1494 O O . ALA B 1 3 ? -20.484 26.25 6.766 1 74.94 3 ALA B O 1
ATOM 1495 N N . GLY B 1 4 ? -20.594 24.484 5.543 1 82.81 4 GLY B N 1
ATOM 1496 C CA . GLY B 1 4 ? -19.203 24.516 5.137 1 82.81 4 GLY B CA 1
ATOM 1497 C C . GLY B 1 4 ? -18.766 25.859 4.621 1 82.81 4 GLY B C 1
ATOM 1498 O O . GLY B 1 4 ? -17.625 26.281 4.859 1 82.81 4 GLY B O 1
ATOM 1499 N N . LYS B 1 5 ? -19.656 26.578 4.078 1 87.19 5 LYS B N 1
ATOM 1500 C CA . LYS B 1 5 ? -19.344 27.875 3.48 1 87.19 5 LYS B CA 1
ATOM 1501 C C . LYS B 1 5 ? -19.062 28.922 4.555 1 87.19 5 LYS B C 1
ATOM 1503 O O . LYS B 1 5 ? -18.266 29.844 4.344 1 87.19 5 LYS B O 1
ATOM 1508 N N . ILE B 1 6 ? -19.766 28.812 5.672 1 88.38 6 ILE B N 1
ATOM 1509 C CA . ILE B 1 6 ? -19.547 29.75 6.766 1 88.38 6 ILE B CA 1
ATOM 1510 C C . ILE B 1 6 ? -18.125 29.594 7.297 1 88.38 6 ILE B C 1
ATOM 1512 O O . ILE B 1 6 ? -17.438 30.594 7.539 1 88.38 6 ILE B O 1
ATOM 1516 N N . HIS B 1 7 ? -17.75 28.344 7.461 1 90.94 7 HIS B N 1
ATOM 1517 C CA . HIS B 1 7 ? -16.391 28.094 7.922 1 90.94 7 HIS B CA 1
ATOM 1518 C C . HIS B 1 7 ? -15.359 28.625 6.93 1 90.94 7 HIS B C 1
ATOM 1520 O O . HIS B 1 7 ? -14.336 29.188 7.332 1 90.94 7 HIS B O 1
ATOM 1526 N N . ASP B 1 8 ? -15.602 28.484 5.645 1 92.38 8 ASP B N 1
ATOM 1527 C CA . ASP B 1 8 ? -14.719 29.031 4.617 1 92.38 8 ASP B CA 1
ATOM 1528 C C . ASP B 1 8 ? -14.602 30.547 4.742 1 92.38 8 ASP B C 1
ATOM 1530 O O . ASP B 1 8 ? -13.508 31.109 4.621 1 92.38 8 ASP B O 1
ATOM 1534 N N . ARG B 1 9 ? -15.742 31.203 4.988 1 92.31 9 ARG B N 1
ATOM 1535 C CA . ARG B 1 9 ? -15.766 32.656 5.125 1 92.31 9 ARG B CA 1
ATOM 1536 C C . ARG B 1 9 ? -14.992 33.094 6.355 1 92.31 9 ARG B C 1
ATOM 1538 O O . ARG B 1 9 ? -14.273 34.094 6.312 1 92.31 9 ARG B O 1
ATOM 1545 N N . ILE B 1 10 ? -15.164 32.375 7.387 1 91.69 10 ILE B N 1
ATOM 1546 C CA . ILE B 1 10 ? -14.445 32.688 8.617 1 91.69 10 ILE B CA 1
ATOM 1547 C C . ILE B 1 10 ? -12.945 32.531 8.383 1 91.69 10 ILE B C 1
ATOM 1549 O O . ILE B 1 10 ? -12.164 33.406 8.773 1 91.69 10 ILE B O 1
ATOM 1553 N N . THR B 1 11 ? -12.523 31.453 7.75 1 93.69 11 THR B N 1
ATOM 1554 C CA . THR B 1 11 ? -11.117 31.219 7.473 1 93.69 11 THR B CA 1
ATOM 1555 C C . THR B 1 11 ? -10.547 32.312 6.586 1 93.69 11 THR B C 1
ATOM 1557 O O . THR B 1 11 ? -9.523 32.938 6.918 1 93.69 11 THR B O 1
ATOM 1560 N N . LEU B 1 12 ? -11.242 32.625 5.508 1 93.38 12 LEU B N 1
ATOM 1561 C CA . LEU B 1 12 ? -10.773 33.656 4.566 1 93.38 12 LEU B CA 1
ATOM 1562 C C . LEU B 1 12 ? -10.812 35.031 5.191 1 93.38 12 LEU B C 1
ATOM 1564 O O . LEU B 1 12 ? -9.906 35.844 4.98 1 93.38 12 LEU B O 1
ATOM 1568 N N . GLY B 1 13 ? -11.844 35.344 5.949 1 94.38 13 GLY B N 1
ATOM 1569 C CA . GLY B 1 13 ? -11.977 36.625 6.609 1 94.38 13 GLY B CA 1
ATOM 1570 C C . GLY B 1 13 ? -10.938 36.844 7.691 1 94.38 13 GLY B C 1
ATOM 1571 O O . GLY B 1 13 ? -10.508 38 7.918 1 94.38 13 GLY B O 1
ATOM 1572 N N . ALA B 1 14 ? -10.57 35.781 8.367 1 95.38 14 ALA B N 1
ATOM 1573 C CA . ALA B 1 14 ? -9.641 35.906 9.484 1 95.38 14 ALA B CA 1
ATOM 1574 C C . ALA B 1 14 ? -8.195 35.906 9.008 1 95.38 14 ALA B C 1
ATOM 1576 O O . ALA B 1 14 ? -7.281 36.25 9.758 1 95.38 14 ALA B O 1
ATOM 1577 N N . THR B 1 15 ? -7.918 35.5 7.73 1 95.19 15 THR B N 1
ATOM 1578 C CA . THR B 1 15 ? -6.574 35.312 7.195 1 95.19 15 THR B CA 1
ATOM 1579 C C . THR B 1 15 ? -5.77 36.594 7.293 1 95.19 15 THR B C 1
ATOM 1581 O O . THR B 1 15 ? -4.629 36.594 7.762 1 95.19 15 THR B O 1
ATOM 1584 N N . PRO B 1 16 ? -6.367 37.844 6.934 1 94.25 16 PRO B N 1
ATOM 1585 C CA . PRO B 1 16 ? -5.582 39.062 7.051 1 94.25 16 PRO B CA 1
ATOM 1586 C C . PRO B 1 16 ? -5.172 39.375 8.484 1 94.25 16 PRO B C 1
ATOM 1588 O O . PRO B 1 16 ? -4.059 39.844 8.727 1 94.25 16 PRO B O 1
ATOM 1591 N N . ALA B 1 17 ? -6.039 39.156 9.438 1 96 17 ALA B N 1
ATOM 1592 C CA . ALA B 1 17 ? -5.73 39.375 10.844 1 96 17 ALA B CA 1
ATOM 1593 C C . ALA B 1 17 ? -4.613 38.469 11.32 1 96 17 ALA B C 1
ATOM 1595 O O . ALA B 1 17 ? -3.695 38.875 12.023 1 96 17 ALA B O 1
ATOM 1596 N N . VAL B 1 18 ? -4.645 37.156 10.898 1 94.81 18 VAL B N 1
ATOM 1597 C CA . VAL B 1 18 ? -3.637 36.156 11.273 1 94.81 18 VAL B CA 1
ATOM 1598 C C . VAL B 1 18 ? -2.283 36.562 10.688 1 94.81 18 VAL B C 1
ATOM 1600 O O . VAL B 1 18 ? -1.255 36.469 11.359 1 94.81 18 VAL B O 1
ATOM 1603 N N . MET B 1 19 ? -2.35 37.062 9.469 1 94.81 19 MET B N 1
ATOM 1604 C CA . MET B 1 19 ? -1.123 37.5 8.82 1 94.81 19 MET B CA 1
ATOM 1605 C C . MET B 1 19 ? -0.532 38.719 9.539 1 94.81 19 MET B C 1
ATOM 1607 O O . MET B 1 19 ? 0.673 38.75 9.797 1 94.81 19 MET B O 1
ATOM 1611 N N . ALA B 1 20 ? -1.396 39.688 9.875 1 96.56 20 ALA B N 1
ATOM 1612 C CA . ALA B 1 20 ? -0.943 40.875 10.562 1 96.56 20 ALA B CA 1
ATOM 1613 C C . ALA B 1 20 ? -0.325 40.562 11.914 1 96.56 20 ALA B C 1
ATOM 1615 O O . ALA B 1 20 ? 0.766 41.031 12.242 1 96.56 20 ALA B O 1
ATOM 1616 N N . ILE B 1 21 ? -0.958 39.688 12.703 1 95.56 21 ILE B N 1
ATOM 1617 C CA . ILE B 1 21 ? -0.492 39.281 14.031 1 95.56 21 ILE B CA 1
ATOM 1618 C C . ILE B 1 21 ? 0.857 38.594 13.914 1 95.56 21 ILE B C 1
ATOM 1620 O O . ILE B 1 21 ? 1.781 38.875 14.68 1 95.56 21 ILE B O 1
ATOM 1624 N N . THR B 1 22 ? 1.013 37.656 12.898 1 94 22 THR B N 1
ATOM 1625 C CA . THR B 1 22 ? 2.25 36.938 12.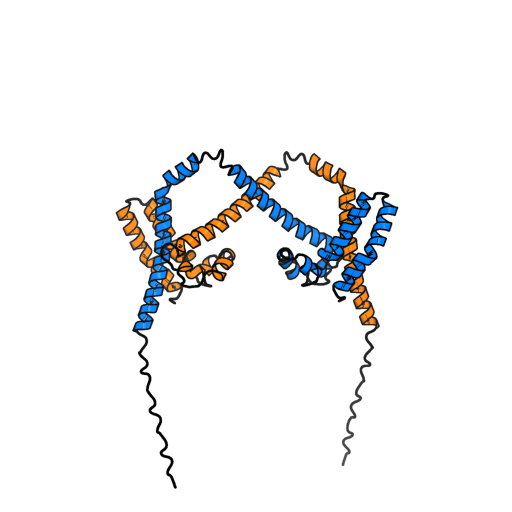711 1 94 22 THR B CA 1
ATOM 1626 C C . THR B 1 22 ? 3.387 37.844 12.297 1 94 22 THR B C 1
ATOM 1628 O O . THR B 1 22 ? 4.492 37.781 12.836 1 94 22 THR B O 1
ATOM 1631 N N . PHE B 1 23 ? 3.064 38.812 11.383 1 93.94 23 PHE B N 1
ATOM 1632 C CA . PHE B 1 23 ? 4.094 39.719 10.891 1 93.94 23 PHE B CA 1
ATOM 1633 C C . PHE B 1 23 ? 4.559 40.656 12 1 93.94 23 PHE B C 1
ATOM 1635 O O . PHE B 1 23 ? 5.758 40.906 12.141 1 93.94 23 PHE B O 1
ATOM 1642 N N . ILE B 1 24 ? 3.664 41.219 12.766 1 96.38 24 ILE B N 1
ATOM 1643 C CA . ILE B 1 24 ? 3.988 42.125 13.867 1 96.38 24 ILE B CA 1
ATOM 1644 C C . ILE B 1 24 ? 4.805 41.375 14.914 1 96.38 24 ILE B C 1
ATOM 1646 O O . ILE B 1 24 ? 5.75 41.938 15.484 1 96.38 24 ILE B O 1
ATOM 1650 N N . GLY B 1 25 ? 4.559 40.094 15.164 1 93.81 25 GLY B N 1
ATOM 1651 C CA . GLY B 1 25 ? 5.211 39.312 16.203 1 93.81 25 GLY B CA 1
ATOM 1652 C C . GLY B 1 25 ? 6.566 38.781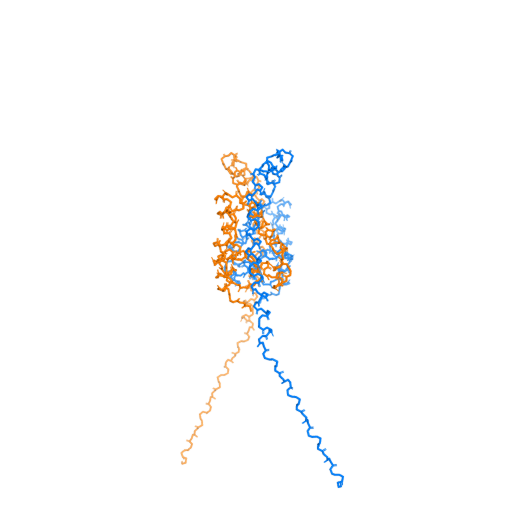 15.781 1 93.81 25 GLY B C 1
ATOM 1653 O O . GLY B 1 25 ? 7.453 38.594 16.625 1 93.81 25 GLY B O 1
ATOM 1654 N N . THR B 1 26 ? 6.789 38.469 14.508 1 91.06 26 THR B N 1
ATOM 1655 C CA . THR B 1 26 ? 8.008 37.781 14.102 1 91.06 26 THR B CA 1
ATOM 1656 C C . THR B 1 26 ? 8.867 38.688 13.211 1 91.06 26 THR B C 1
ATOM 1658 O O . THR B 1 26 ? 10.07 38.469 13.07 1 91.06 26 THR B O 1
ATOM 1661 N N . GLY B 1 27 ? 8.211 39.688 12.523 1 94.06 27 GLY B N 1
ATOM 1662 C CA . GLY B 1 27 ? 8.914 40.531 11.586 1 94.06 27 GLY B CA 1
ATOM 1663 C C . GLY B 1 27 ? 9.344 39.812 10.32 1 94.06 27 GLY B C 1
ATOM 1664 O O . GLY B 1 27 ? 10.125 40.344 9.531 1 94.06 27 GLY B O 1
ATOM 1665 N N . SER B 1 28 ? 8.922 38.625 10.109 1 92.12 28 SER B N 1
ATOM 1666 C CA . SER B 1 28 ? 9.359 37.781 9 1 92.12 28 SER B CA 1
ATOM 1667 C C . SER B 1 28 ? 8.234 37.562 7.996 1 92.12 28 SER B C 1
ATOM 1669 O O . SER B 1 28 ? 7.191 37 8.336 1 92.12 28 SER B O 1
ATOM 1671 N N . ALA B 1 29 ? 8.359 38 6.793 1 91.38 29 ALA B N 1
ATOM 1672 C CA . ALA B 1 29 ? 7.395 37.781 5.719 1 91.38 29 ALA B CA 1
ATOM 1673 C C . ALA B 1 29 ? 7.246 36.281 5.414 1 91.38 29 ALA B C 1
ATOM 1675 O O . ALA B 1 29 ? 6.148 35.812 5.117 1 91.38 29 ALA B O 1
ATOM 1676 N N . ARG B 1 30 ? 8.406 35.594 5.5 1 90.12 30 ARG B N 1
ATOM 1677 C CA . ARG B 1 30 ? 8.414 34.188 5.23 1 90.12 30 ARG B CA 1
ATOM 1678 C C . ARG B 1 30 ? 7.535 33.438 6.227 1 90.12 30 ARG B C 1
ATOM 1680 O O . ARG B 1 30 ? 6.688 32.625 5.832 1 90.12 30 ARG B O 1
ATOM 1687 N N . LEU B 1 31 ? 7.695 33.688 7.496 1 91.88 31 LEU B N 1
ATOM 1688 C CA . LEU B 1 31 ? 6.891 33.031 8.523 1 91.88 31 LEU B CA 1
ATOM 1689 C C . LEU B 1 31 ? 5.426 33.438 8.414 1 91.88 31 LEU B C 1
ATOM 1691 O O . LEU B 1 31 ? 4.527 32.625 8.656 1 91.88 31 LEU B O 1
ATOM 1695 N N . THR B 1 32 ? 5.207 34.719 8.031 1 95.12 32 THR B N 1
ATOM 1696 C CA . THR B 1 32 ? 3.85 35.25 7.863 1 95.12 32 THR B CA 1
ATOM 1697 C C . THR B 1 32 ? 3.131 34.469 6.75 1 95.12 32 THR B C 1
ATOM 1699 O O . THR B 1 32 ? 1.978 34.062 6.91 1 95.12 32 THR B O 1
ATOM 1702 N N . LEU B 1 33 ? 3.812 34.281 5.68 1 93.25 33 LEU B N 1
ATOM 1703 C CA . LEU B 1 33 ? 3.229 33.531 4.559 1 93.25 33 LEU B CA 1
ATOM 1704 C C . LEU B 1 33 ? 2.957 32.094 4.934 1 93.25 33 LEU B C 1
ATOM 1706 O O . LEU B 1 33 ? 1.9 31.547 4.605 1 93.25 33 LEU B O 1
ATOM 1710 N N . LEU B 1 34 ? 3.883 31.469 5.617 1 93 34 LEU B N 1
ATOM 1711 C CA . LEU B 1 34 ? 3.709 30.078 6.055 1 93 34 LEU B CA 1
ATOM 1712 C C . LEU B 1 34 ? 2.504 29.953 6.98 1 93 34 LEU B C 1
ATOM 1714 O O . LEU B 1 34 ? 1.729 29 6.871 1 93 34 LEU B O 1
ATOM 1718 N N . MET B 1 35 ? 2.361 30.969 7.848 1 96.31 35 MET B N 1
ATOM 1719 C CA . MET B 1 35 ? 1.217 31 8.75 1 96.31 35 MET B CA 1
ATOM 1720 C C . MET B 1 35 ? -0.091 31.094 7.973 1 96.31 35 MET B C 1
ATOM 1722 O O . MET B 1 35 ? -1.04 30.359 8.258 1 96.31 35 MET B O 1
ATOM 1726 N N . ALA B 1 36 ? -0.124 31.938 7.051 1 95.62 36 ALA B N 1
ATOM 1727 C CA . ALA B 1 36 ? -1.327 32.125 6.25 1 95.62 36 ALA B CA 1
ATOM 1728 C C . ALA B 1 36 ? -1.692 30.875 5.484 1 95.62 36 ALA B C 1
ATOM 1730 O O . ALA B 1 36 ? -2.859 30.484 5.441 1 95.62 36 ALA B O 1
ATOM 1731 N N . ILE B 1 37 ? -0.74 30.219 4.949 1 94.12 37 ILE B N 1
ATOM 1732 C CA . ILE B 1 37 ? -0.958 29 4.16 1 94.12 37 ILE B CA 1
ATOM 1733 C C . ILE B 1 37 ? -1.443 27.875 5.07 1 94.12 37 ILE B C 1
ATOM 1735 O O . ILE B 1 37 ? -2.416 27.188 4.754 1 94.12 37 ILE B O 1
ATOM 1739 N N . ALA B 1 38 ? -0.771 27.734 6.211 1 96.44 38 ALA B N 1
ATOM 1740 C CA . ALA B 1 38 ? -1.151 26.688 7.152 1 96.44 38 ALA B CA 1
ATOM 1741 C C . ALA B 1 38 ? -2.555 26.922 7.703 1 96.44 38 ALA B C 1
ATOM 1743 O O . ALA B 1 38 ? -3.367 26 7.773 1 96.44 38 ALA B O 1
ATOM 1744 N N . PHE B 1 39 ? -2.814 28.156 8.086 1 97.81 39 PHE B N 1
ATOM 1745 C CA . PHE B 1 39 ? -4.125 28.562 8.594 1 97.81 39 PHE B CA 1
ATOM 1746 C C . PHE B 1 39 ? -5.203 28.312 7.547 1 97.81 39 PHE B C 1
ATOM 1748 O O . PHE B 1 39 ? -6.238 27.703 7.844 1 97.81 39 PHE B O 1
ATOM 1755 N N . GLY B 1 40 ? -4.93 28.75 6.324 1 96.12 40 GLY B N 1
ATOM 1756 C CA . GLY B 1 40 ? -5.875 28.547 5.234 1 96.12 40 GLY B CA 1
ATOM 1757 C C . GLY B 1 40 ? -6.082 27.078 4.891 1 96.12 40 GLY B C 1
ATOM 1758 O O . GLY B 1 40 ? -7.215 26.641 4.676 1 96.12 40 GLY B O 1
ATOM 1759 N N . PHE B 1 41 ? -4.988 26.344 4.836 1 96.56 41 PHE B N 1
ATOM 1760 C CA . PHE B 1 41 ? -5.059 24.922 4.555 1 96.56 41 PHE B CA 1
ATOM 1761 C C . PHE B 1 41 ? -5.898 24.203 5.605 1 96.56 41 PHE B C 1
ATOM 1763 O O . PHE B 1 41 ? -6.754 23.375 5.27 1 96.56 41 PHE B O 1
ATOM 1770 N N . SER B 1 42 ? -5.625 24.5 6.809 1 97.31 42 SER B N 1
ATOM 1771 C CA . SER B 1 42 ? -6.371 23.906 7.906 1 97.31 42 SER B CA 1
ATOM 1772 C C . SER B 1 42 ? -7.855 24.234 7.824 1 97.31 42 SER B C 1
ATOM 1774 O O . SER B 1 42 ? -8.703 23.359 7.918 1 97.31 42 SER B O 1
ATOM 1776 N N . GLY B 1 43 ? -8.164 25.453 7.598 1 95.81 43 GLY B N 1
ATOM 1777 C CA . GLY B 1 43 ? -9.547 25.906 7.574 1 95.81 43 GLY B CA 1
ATOM 1778 C C . GLY B 1 43 ? -10.312 25.406 6.359 1 95.81 43 GLY B C 1
ATOM 1779 O O . GLY B 1 43 ? -11.516 25.172 6.434 1 95.81 43 GLY B O 1
ATOM 1780 N N . LEU B 1 44 ? -9.578 25.188 5.246 1 94 44 LEU B N 1
ATOM 1781 C CA . LEU B 1 44 ? -10.281 24.891 4.004 1 94 44 LEU B CA 1
ATOM 1782 C C . LEU B 1 44 ? -10.273 23.406 3.707 1 94 44 LEU B C 1
ATOM 1784 O O . LEU B 1 44 ? -11.18 22.891 3.037 1 94 44 LEU B O 1
ATOM 1788 N N . MET B 1 45 ? -9.188 22.75 4.172 1 95.88 45 MET B N 1
ATOM 1789 C CA . MET B 1 45 ? -9.055 21.375 3.678 1 95.88 45 MET B CA 1
ATOM 1790 C C . MET B 1 45 ? -8.664 20.438 4.805 1 95.88 45 MET B C 1
ATOM 1792 O O . MET B 1 45 ? -8.953 19.234 4.742 1 95.88 45 MET B O 1
ATOM 1796 N N . PHE B 1 46 ? -8.047 20.844 5.797 1 97.38 46 PHE B N 1
ATOM 1797 C CA . PHE B 1 46 ? -7.445 19.984 6.812 1 97.38 46 PHE B CA 1
ATOM 1798 C C . PHE B 1 46 ? -8.07 20.25 8.18 1 97.38 46 PHE B C 1
ATOM 1800 O O . PHE B 1 46 ? -7.375 20.203 9.195 1 97.38 46 PHE B O 1
ATOM 1807 N N . GLY B 1 47 ? -9.312 20.578 8.234 1 95.69 47 GLY B N 1
ATOM 1808 C CA . GLY B 1 47 ? -10.023 20.891 9.461 1 95.69 47 GLY B CA 1
ATOM 1809 C C . GLY B 1 47 ? -10.656 19.672 10.117 1 95.69 47 GLY B C 1
ATOM 1810 O O . GLY B 1 47 ? -10.484 18.547 9.648 1 95.69 47 GLY B O 1
ATOM 1811 N N . PRO B 1 48 ? -11.359 19.969 11.211 1 95.56 48 PRO B N 1
ATOM 1812 C CA . PRO B 1 48 ? -11.93 18.875 12 1 95.56 48 PRO B CA 1
ATOM 1813 C C . PRO B 1 48 ? -13.094 18.188 11.289 1 95.56 48 PRO B C 1
ATOM 1815 O O . PRO B 1 48 ? -13.391 17.016 11.578 1 95.56 48 PRO B O 1
ATOM 1818 N N . ASP B 1 49 ? -13.688 18.828 10.289 1 95.62 49 ASP B N 1
ATOM 1819 C CA . ASP B 1 49 ? -14.852 18.281 9.602 1 95.62 49 ASP B CA 1
ATOM 1820 C C . ASP B 1 49 ? -14.438 17.172 8.633 1 95.62 49 ASP B C 1
ATOM 1822 O O . ASP B 1 49 ? -15.281 16.625 7.914 1 95.62 49 ASP B O 1
ATOM 1826 N N . LEU B 1 50 ? -13.211 16.781 8.695 1 95.94 50 LEU B N 1
ATOM 1827 C CA . LEU B 1 50 ? -12.773 15.617 7.914 1 95.94 50 LEU B CA 1
ATOM 1828 C C . LEU B 1 50 ? -13.352 14.328 8.492 1 95.94 50 LEU B C 1
ATOM 1830 O O . LEU B 1 50 ? -13.289 13.281 7.855 1 95.94 50 LEU B O 1
ATOM 1834 N N . ASP B 1 51 ? -13.961 14.398 9.695 1 95.38 51 ASP B N 1
ATOM 1835 C CA . ASP B 1 51 ? -14.57 13.25 10.352 1 95.38 51 ASP B CA 1
ATOM 1836 C C . ASP B 1 51 ? -15.961 12.969 9.789 1 95.38 51 ASP B C 1
ATOM 1838 O O . ASP B 1 51 ? -16.594 11.984 10.156 1 95.38 51 ASP B O 1
ATOM 1842 N N . ILE B 1 52 ? -16.484 13.828 8.875 1 93.75 52 ILE B N 1
ATOM 1843 C CA . ILE B 1 52 ? -17.766 13.641 8.211 1 93.75 52 ILE B CA 1
ATOM 1844 C C . ILE B 1 52 ? -17.625 13.906 6.715 1 93.75 52 ILE B C 1
ATOM 1846 O O . ILE B 1 52 ? -16.547 14.266 6.242 1 93.75 52 ILE B O 1
ATOM 1850 N N . HIS B 1 53 ? -18.781 13.641 5.977 1 93.5 53 HIS B N 1
ATOM 1851 C CA . HIS B 1 53 ? -18.812 13.961 4.551 1 93.5 53 HIS B CA 1
ATOM 1852 C C . HIS B 1 53 ? -19.031 15.453 4.324 1 93.5 53 HIS B C 1
ATOM 1854 O O . HIS B 1 53 ? -20.141 15.867 3.973 1 93.5 53 HIS B O 1
ATOM 1860 N N . SER B 1 54 ? -18.062 16.281 4.516 1 92.5 54 SER B N 1
ATOM 1861 C CA . SER B 1 54 ? -18.094 17.734 4.527 1 92.5 54 SER B CA 1
ATOM 1862 C C . SER B 1 54 ? -17.484 18.312 3.26 1 92.5 54 SER B C 1
ATOM 1864 O O . SER B 1 54 ? -16.953 17.578 2.424 1 92.5 54 SER B O 1
ATOM 1866 N N . CYS B 1 55 ? -17.547 19.625 3.152 1 92.19 55 CYS B N 1
ATOM 1867 C CA . CYS B 1 55 ? -16.875 20.328 2.068 1 92.19 55 CYS B CA 1
ATOM 1868 C C . CYS B 1 55 ? -15.367 20.125 2.123 1 92.19 55 CYS B C 1
ATOM 1870 O O . CYS B 1 55 ? -14.727 19.922 1.088 1 92.19 55 CYS B O 1
ATOM 1872 N N . GLN B 1 56 ? -14.805 20.141 3.293 1 93.62 56 GLN B N 1
ATOM 1873 C CA . GLN B 1 56 ? -13.375 19.906 3.467 1 93.62 56 GLN B CA 1
ATOM 1874 C C . GLN B 1 56 ? -12.977 18.531 2.932 1 93.62 56 GLN B C 1
ATOM 1876 O O . GLN B 1 56 ? -11.961 18.406 2.246 1 93.62 56 GLN B O 1
ATOM 1881 N N . TYR B 1 57 ? -13.812 17.531 3.238 1 94.5 57 TYR B N 1
ATOM 1882 C CA . TYR B 1 57 ? -13.594 16.172 2.762 1 94.5 57 TYR B CA 1
ATOM 1883 C C . TYR B 1 57 ? -13.641 16.109 1.24 1 94.5 57 TYR B C 1
ATOM 1885 O O . TYR B 1 57 ? -12.75 15.531 0.609 1 94.5 57 TYR B O 1
ATOM 1893 N N . LYS B 1 58 ? -14.609 16.781 0.611 1 91.75 58 LYS B N 1
ATOM 1894 C CA . LYS B 1 58 ? -14.828 16.75 -0.832 1 91.75 58 LYS B CA 1
ATOM 1895 C C . LYS B 1 58 ? -13.688 17.438 -1.574 1 91.75 58 LYS B C 1
ATOM 1897 O O . LYS B 1 58 ? -13.359 17.062 -2.701 1 91.75 58 LYS B O 1
ATOM 1902 N N . ARG B 1 59 ? -13.047 18.359 -0.938 1 93.5 59 ARG B N 1
ATOM 1903 C CA . ARG B 1 59 ? -12.008 19.141 -1.59 1 93.5 59 ARG B CA 1
ATOM 1904 C C . ARG B 1 59 ? -10.75 18.297 -1.808 1 93.5 59 ARG B C 1
ATOM 1906 O O . ARG B 1 59 ? -9.891 18.672 -2.613 1 93.5 59 ARG B O 1
ATOM 1913 N N . TRP B 1 60 ? -10.672 17.219 -1.133 1 93.88 60 TRP B N 1
ATOM 1914 C CA . TRP B 1 60 ? -9.531 16.344 -1.344 1 93.88 60 TRP B CA 1
ATOM 1915 C C . TRP B 1 60 ? -9.656 15.586 -2.662 1 93.88 60 TRP B C 1
ATOM 1917 O O . TRP B 1 60 ? -8.695 14.984 -3.141 1 93.88 60 TRP B O 1
ATOM 1927 N N . GLY B 1 61 ? -10.852 15.672 -3.309 1 91.69 61 GLY B N 1
ATOM 1928 C CA . GLY B 1 61 ? -11.047 15.078 -4.625 1 91.69 61 GLY B CA 1
ATOM 1929 C C . GLY B 1 61 ? -10.805 13.586 -4.652 1 91.69 61 GLY B C 1
ATOM 1930 O O . GLY B 1 61 ? -11.367 12.844 -3.844 1 91.69 61 GLY B O 1
ATOM 1931 N N . TRP B 1 62 ? -9.984 13.211 -5.586 1 87 62 TRP B N 1
ATOM 1932 C CA . TRP B 1 62 ? -9.703 11.789 -5.746 1 87 62 TRP B CA 1
ATOM 1933 C C . TRP B 1 62 ? -8.945 11.242 -4.539 1 87 62 TRP B C 1
ATOM 1935 O O . TRP B 1 62 ? -8.992 10.039 -4.258 1 87 62 TRP B O 1
ATOM 1945 N N . LEU B 1 63 ? -8.312 12.039 -3.705 1 89.19 63 LEU B N 1
ATOM 1946 C CA . LEU B 1 63 ? -7.504 11.617 -2.562 1 89.19 63 LEU B CA 1
ATOM 1947 C C . LEU B 1 63 ? -8.359 11.508 -1.306 1 89.19 63 LEU B C 1
ATOM 1949 O O . LEU B 1 63 ? -7.855 11.148 -0.238 1 89.19 63 LEU B O 1
ATOM 1953 N N . ARG B 1 64 ? -9.602 11.805 -1.428 1 92.25 64 ARG B N 1
ATOM 1954 C CA . ARG B 1 64 ? -10.445 11.844 -0.238 1 92.25 64 ARG B CA 1
ATOM 1955 C C . ARG B 1 64 ? -10.539 10.477 0.417 1 92.25 64 ARG B C 1
ATOM 1957 O O . ARG B 1 64 ? -10.82 10.367 1.612 1 92.25 64 ARG B O 1
ATOM 1964 N N . TRP B 1 65 ? -10.336 9.398 -0.42 1 89.06 65 TRP B N 1
ATOM 1965 C CA . TRP B 1 65 ? -10.422 8.055 0.135 1 89.06 65 TRP B CA 1
ATOM 1966 C C . TRP B 1 65 ? -9.445 7.879 1.292 1 89.06 65 TRP B C 1
ATOM 1968 O O . TRP B 1 65 ? -9.656 7.039 2.17 1 89.06 65 TRP B O 1
ATOM 1978 N N . VAL B 1 66 ? -8.359 8.68 1.391 1 90.88 66 VAL B N 1
ATOM 1979 C CA . VAL B 1 66 ? -7.363 8.625 2.457 1 90.88 66 VAL B CA 1
ATOM 1980 C C . VAL B 1 66 ? -8.031 8.891 3.803 1 90.88 66 VAL B C 1
ATOM 1982 O O . VAL B 1 66 ? -7.602 8.367 4.832 1 90.88 66 VAL B O 1
ATOM 1985 N N . TRP B 1 67 ? -9.07 9.648 3.811 1 95.19 67 TRP B N 1
ATOM 1986 C CA . TRP B 1 67 ? -9.695 10.094 5.051 1 95.19 67 TRP B CA 1
ATOM 1987 C C . TRP B 1 67 ? -10.867 9.195 5.43 1 95.19 67 TRP B C 1
ATOM 1989 O O . TRP B 1 67 ? -11.492 9.383 6.477 1 95.19 67 TRP B O 1
ATOM 1999 N N . LEU B 1 68 ? -11.195 8.188 4.633 1 91 68 LEU B N 1
ATOM 2000 C CA . LEU B 1 68 ? -12.328 7.312 4.895 1 91 68 LEU B CA 1
ATOM 2001 C C . LEU B 1 68 ? -12.18 6.617 6.246 1 91 68 LEU B C 1
ATOM 2003 O O . LEU B 1 68 ? -13.109 6.617 7.055 1 91 68 LEU B O 1
ATOM 2007 N N . PRO B 1 69 ? -11.016 6.039 6.551 1 90.62 69 PRO B N 1
ATOM 2008 C CA . PRO B 1 69 ? -10.875 5.438 7.879 1 90.62 69 PRO B CA 1
ATOM 2009 C C . PRO B 1 69 ? -11.016 6.457 9.008 1 90.62 69 PRO B C 1
ATOM 2011 O O . PRO B 1 69 ? -11.641 6.168 10.031 1 90.62 69 PRO B O 1
ATOM 2014 N N . TYR B 1 70 ? -10.391 7.602 8.852 1 93.25 70 TYR B N 1
ATOM 2015 C CA . TYR B 1 70 ? -10.539 8.68 9.82 1 93.25 70 TYR B CA 1
ATOM 2016 C C . TYR B 1 70 ? -12.008 9.008 10.055 1 93.25 70 TYR B C 1
ATOM 2018 O O . TYR B 1 70 ? -12.445 9.125 11.203 1 93.25 70 TYR B O 1
ATOM 2026 N N . ARG B 1 71 ? -12.758 9.133 8.961 1 93 71 ARG B N 1
ATOM 2027 C CA . ARG B 1 71 ? -14.18 9.438 9.016 1 93 71 ARG B CA 1
ATOM 2028 C C . ARG B 1 71 ? -14.953 8.328 9.727 1 93 71 ARG B C 1
ATOM 2030 O O . ARG B 1 71 ? -15.914 8.602 10.453 1 93 71 ARG B O 1
ATOM 2037 N N . HIS B 1 72 ? -14.531 7.168 9.594 1 89.75 72 HIS B N 1
ATOM 2038 C CA . HIS B 1 72 ? -15.234 6.016 10.141 1 89.75 72 HIS B CA 1
ATOM 2039 C C . HIS B 1 72 ? -14.977 5.871 11.641 1 89.75 72 HIS B C 1
ATOM 2041 O O . HIS B 1 72 ? -15.883 5.512 12.398 1 89.75 72 HIS B O 1
ATOM 2047 N N . PHE B 1 73 ? -13.781 6.273 12.102 1 91.62 73 PHE B N 1
ATOM 2048 C CA . PHE B 1 73 ? -13.391 5.91 13.453 1 91.62 73 PHE B CA 1
ATOM 2049 C C . PHE B 1 73 ? -13.445 7.121 14.383 1 91.62 73 PHE B C 1
ATOM 2051 O O . PHE B 1 73 ? -13.5 6.969 15.602 1 91.62 73 PHE B O 1
ATOM 2058 N N . ILE B 1 74 ? -13.43 8.305 13.852 1 93.19 74 ILE B N 1
ATOM 2059 C CA . ILE B 1 74 ? -13.406 9.5 14.688 1 93.19 74 ILE B CA 1
ATOM 2060 C C . ILE B 1 74 ? -14.805 10.109 14.758 1 93.19 74 ILE B C 1
ATOM 2062 O O . ILE B 1 74 ? -15.352 10.539 13.734 1 93.19 74 ILE B O 1
ATOM 2066 N N . PRO B 1 75 ? -15.344 10.188 15.992 1 93.94 75 PRO B N 1
ATOM 2067 C CA . PRO B 1 75 ? -16.688 10.766 16.125 1 93.94 75 PRO B CA 1
ATOM 2068 C C . PRO B 1 75 ? -16.703 12.266 15.859 1 93.94 75 PRO B C 1
ATOM 2070 O O . PRO B 1 75 ? -15.781 12.984 16.25 1 93.94 75 PRO B O 1
ATOM 2073 N N . HIS B 1 76 ? -17.797 12.695 15.258 1 93 76 HIS B N 1
ATOM 2074 C CA . HIS B 1 76 ? -17.953 14.102 14.922 1 93 76 HIS B CA 1
ATOM 2075 C C . HIS B 1 76 ? -18.094 14.961 16.172 1 93 76 HIS B C 1
ATOM 2077 O O . HIS B 1 76 ? -18.812 14.602 17.109 1 93 76 HIS B O 1
ATOM 2083 N N . ARG B 1 77 ? -17.359 16.062 16.281 1 91.81 77 ARG B N 1
ATOM 2084 C CA . ARG B 1 77 ? -17.391 17.062 17.344 1 91.81 77 ARG B CA 1
ATOM 2085 C C . ARG B 1 77 ? -16.859 16.484 18.656 1 91.81 77 ARG B C 1
ATOM 2087 O O . ARG B 1 77 ? -17.062 17.062 19.719 1 91.81 77 ARG B O 1
ATOM 2094 N N . SER B 1 78 ? -16.219 15.398 18.562 1 93.25 78 SER B N 1
ATOM 2095 C CA . SER B 1 78 ? -15.516 14.852 19.703 1 93.25 78 SER B CA 1
ATOM 2096 C C . SER B 1 78 ? -14.227 15.617 19.984 1 93.25 78 SER B C 1
ATOM 2098 O O . SER B 1 78 ? -13.766 16.391 19.141 1 93.25 78 SER B O 1
ATOM 2100 N N . PRO B 1 79 ? -13.672 15.391 21.141 1 93.94 79 PRO B N 1
ATOM 2101 C CA . PRO B 1 79 ? -12.367 16 21.422 1 93.94 79 PRO B CA 1
ATOM 2102 C C . PRO B 1 79 ? -11.281 15.531 20.453 1 93.94 79 PRO B C 1
ATOM 2104 O O . PRO B 1 79 ? -10.305 16.25 20.219 1 93.94 79 PRO B O 1
ATOM 2107 N N . LEU B 1 80 ? -11.438 14.398 19.844 1 95.56 80 LEU B N 1
ATOM 2108 C CA . LEU B 1 80 ? -10.453 13.836 18.938 1 95.56 80 LEU B CA 1
ATOM 2109 C C . LEU B 1 80 ? -10.469 14.586 17.594 1 95.56 80 LEU B C 1
ATOM 2111 O O . LEU B 1 80 ? -9.438 14.68 16.922 1 95.56 80 LEU B O 1
ATOM 2115 N N . SER B 1 81 ? -11.594 15.109 17.234 1 96.19 81 SER B N 1
ATOM 2116 C CA . SER B 1 81 ? -11.688 15.812 15.961 1 96.19 81 SER B CA 1
ATOM 2117 C C . SER B 1 81 ? -11.633 17.328 16.172 1 96.19 81 SER B C 1
ATOM 2119 O O . SER B 1 81 ? -10.883 18.016 15.477 1 96.19 81 SER B O 1
ATOM 2121 N N . HIS B 1 82 ? -12.359 17.875 17.188 1 96.06 82 HIS B N 1
ATOM 2122 C CA . HIS B 1 82 ? -12.555 19.297 17.375 1 96.06 82 HIS B CA 1
ATOM 2123 C C . HIS B 1 82 ? -11.797 19.812 18.594 1 96.06 82 HIS B C 1
ATOM 2125 O O . HIS B 1 82 ? -11.898 20.984 18.953 1 96.06 82 HIS B O 1
ATOM 2131 N N . GLY B 1 83 ? -11.031 18.969 19.234 1 94.75 83 GLY B N 1
ATOM 2132 C CA . GLY B 1 83 ? -10.328 19.344 20.438 1 94.75 83 GLY B CA 1
ATOM 2133 C C . GLY B 1 83 ? -9.133 20.25 20.188 1 94.75 83 GLY B C 1
ATOM 2134 O O . GLY B 1 83 ? -8.484 20.141 19.141 1 94.75 83 GLY B O 1
ATOM 2135 N N . PHE B 1 84 ? -8.82 21.109 21.219 1 95.88 84 PHE B N 1
ATOM 2136 C CA . PHE B 1 84 ? -7.637 21.969 21.172 1 95.88 84 PHE B CA 1
ATOM 2137 C C . PHE B 1 84 ? -6.367 21.125 21.156 1 95.88 84 PHE B C 1
ATOM 2139 O O . PHE B 1 84 ? -6.16 20.281 22.031 1 95.88 84 PHE B O 1
ATOM 2146 N N . LEU B 1 85 ? -5.551 21.281 20.141 1 95.06 85 LEU B N 1
ATOM 2147 C CA . LEU B 1 85 ? -4.277 20.609 19.953 1 95.06 85 LEU B CA 1
ATOM 2148 C C . LEU B 1 85 ? -4.496 19.141 19.609 1 95.06 85 LEU B C 1
ATOM 2150 O O . LEU B 1 85 ? -3.9 18.625 18.656 1 95.06 85 LEU B O 1
ATOM 2154 N N . ILE B 1 86 ? -5.387 18.469 20.297 1 93.81 86 ILE B N 1
ATOM 2155 C CA . ILE B 1 86 ? -5.598 17.031 20.156 1 93.81 86 ILE B CA 1
ATOM 2156 C C . ILE B 1 86 ? -6.062 16.719 18.734 1 93.81 86 ILE B C 1
ATOM 2158 O O . ILE B 1 86 ? -5.543 15.805 18.078 1 93.81 86 ILE B O 1
ATOM 2162 N N . GLY B 1 87 ? -7.062 17.469 18.297 1 96.5 87 GLY B N 1
ATOM 2163 C CA . GLY B 1 87 ? -7.57 17.25 16.953 1 96.5 87 GLY B CA 1
ATOM 2164 C C . GLY B 1 87 ? -6.508 17.406 15.883 1 96.5 87 GLY B C 1
ATOM 2165 O O . GLY B 1 87 ? -6.359 16.562 15.008 1 96.5 87 GLY B O 1
ATOM 2166 N N . THR B 1 88 ? -5.723 18.484 15.953 1 96.38 88 THR B N 1
ATOM 2167 C CA . THR B 1 88 ? -4.699 18.781 14.961 1 96.38 88 THR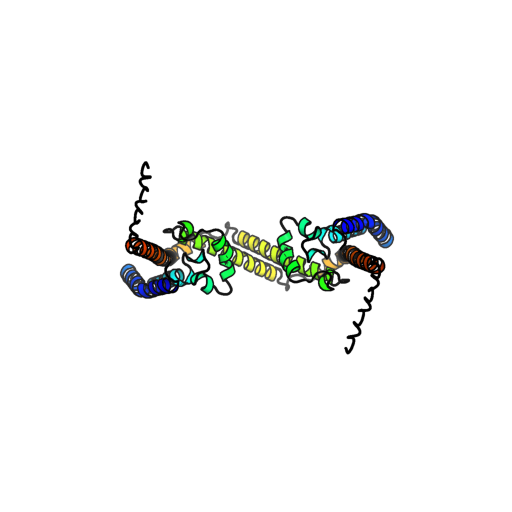 B CA 1
ATOM 2168 C C . THR B 1 88 ? -3.572 17.75 15.008 1 96.38 88 THR B C 1
ATOM 2170 O O . THR B 1 88 ? -3.113 17.281 13.969 1 96.38 88 THR B O 1
ATOM 2173 N N . ILE B 1 89 ? -3.182 17.391 16.203 1 94.75 89 ILE B N 1
ATOM 2174 C CA . ILE B 1 89 ? -2.104 16.422 16.359 1 94.75 89 ILE B CA 1
ATOM 2175 C C . ILE B 1 89 ? -2.529 15.07 15.789 1 94.75 89 ILE B C 1
ATOM 2177 O O . ILE B 1 89 ? -1.758 14.422 15.086 1 94.75 89 ILE B O 1
ATOM 2181 N N . LEU B 1 90 ? -3.748 14.688 16.078 1 94.75 90 LEU B N 1
ATOM 2182 C CA . LEU B 1 90 ? -4.25 13.414 15.562 1 94.75 90 LEU B CA 1
ATOM 2183 C C . LEU B 1 90 ? -4.285 13.43 14.031 1 94.75 90 LEU B C 1
ATOM 2185 O O . LEU B 1 90 ? -3.877 12.453 13.391 1 94.75 90 LEU B O 1
ATOM 2189 N N . ARG B 1 91 ? -4.734 14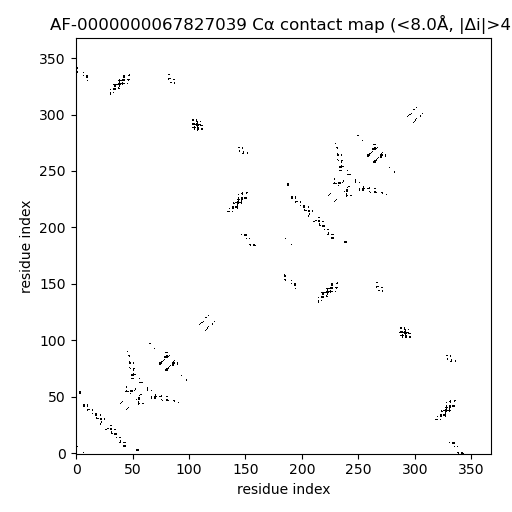.492 13.469 1 97.5 91 ARG B N 1
ATOM 2190 C CA . ARG B 1 91 ? -4.805 14.594 12.016 1 97.5 91 ARG B CA 1
ATOM 2191 C C . ARG B 1 91 ? -3.41 14.594 11.398 1 97.5 91 ARG B C 1
ATOM 2193 O O . ARG B 1 91 ? -3.193 13.992 10.344 1 97.5 91 ARG B O 1
ATOM 2200 N N . LEU B 1 92 ? -2.482 15.273 12.07 1 94.94 92 LEU B 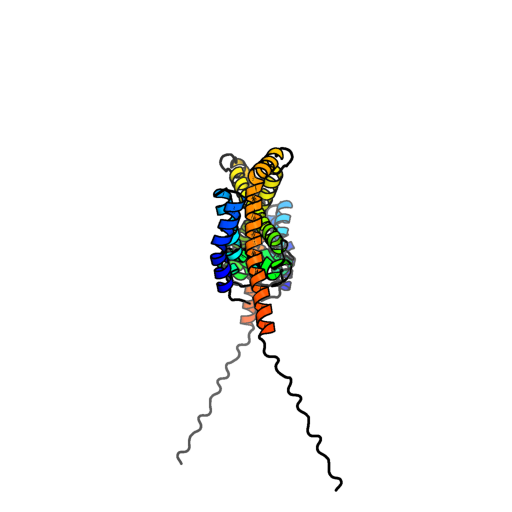N 1
ATOM 2201 C CA . LEU B 1 92 ? -1.108 15.297 11.586 1 94.94 92 LEU B CA 1
ATOM 2202 C C . LEU B 1 92 ? -0.492 13.898 11.641 1 94.94 92 LEU B C 1
ATOM 2204 O O . LEU B 1 92 ? 0.176 13.469 10.703 1 94.94 92 LEU B O 1
ATOM 2208 N N . LEU B 1 93 ? -0.706 13.195 12.742 1 93.12 93 LEU B N 1
ATOM 2209 C CA . LEU B 1 93 ? -0.197 11.836 12.883 1 93.12 93 LEU B CA 1
ATOM 2210 C C . LEU B 1 93 ? -0.833 10.914 11.844 1 93.12 93 LEU B C 1
ATOM 2212 O O . LEU B 1 93 ? -0.147 10.086 11.242 1 93.12 93 LEU B O 1
ATOM 2216 N N . TYR B 1 94 ? -2.1 11.047 11.664 1 93.81 94 TYR B N 1
ATOM 2217 C CA . TYR B 1 94 ? -2.832 10.234 10.695 1 93.81 94 TYR B CA 1
ATOM 2218 C C . TYR B 1 94 ? -2.293 10.461 9.281 1 93.81 94 TYR B C 1
ATOM 2220 O O . TYR B 1 94 ? -1.906 9.5 8.602 1 93.81 94 TYR B O 1
ATOM 2228 N N . LEU B 1 95 ? -2.299 11.711 8.852 1 93.19 95 LEU B N 1
ATOM 2229 C CA . LEU B 1 95 ? -1.811 12.016 7.512 1 93.19 95 LEU B CA 1
ATOM 2230 C C . LEU B 1 95 ? -0.336 11.648 7.375 1 93.19 95 LEU B C 1
ATOM 2232 O O . LEU B 1 95 ? 0.089 11.141 6.336 1 93.19 95 LEU B O 1
ATOM 2236 N N . GLY B 1 96 ? 0.439 11.992 8.5 1 90.31 96 GLY B N 1
ATOM 2237 C CA . GLY B 1 96 ? 1.838 11.602 8.508 1 90.31 96 GLY B CA 1
ATOM 2238 C C . GLY B 1 96 ? 2.039 10.109 8.305 1 90.31 96 GLY B C 1
ATOM 2239 O O . GLY B 1 96 ? 2.955 9.695 7.598 1 90.31 96 GLY B O 1
ATOM 2240 N N . SER B 1 97 ? 1.208 9.297 8.914 1 88.81 97 SER B N 1
ATOM 2241 C CA . SER B 1 97 ? 1.301 7.848 8.758 1 88.81 97 SER B CA 1
ATOM 2242 C C . SER B 1 97 ? 1.042 7.43 7.312 1 88.81 97 SER B C 1
ATOM 2244 O O . SER B 1 97 ? 1.719 6.543 6.789 1 88.81 97 SER B O 1
ATOM 2246 N N . TRP B 1 98 ? 0.084 8.047 6.68 1 87.56 98 TRP B N 1
ATOM 2247 C CA . TRP B 1 98 ? -0.185 7.781 5.27 1 87.56 98 TRP B CA 1
ATOM 2248 C C . TRP B 1 98 ? 1.026 8.133 4.41 1 87.56 98 TRP B C 1
ATOM 2250 O O . TRP B 1 98 ? 1.371 7.391 3.484 1 87.56 98 TRP B O 1
ATOM 2260 N N . LEU B 1 99 ? 1.633 9.305 4.723 1 86.56 99 LEU B N 1
ATOM 2261 C CA . LEU B 1 99 ? 2.789 9.75 3.953 1 86.56 99 LEU B CA 1
ATOM 2262 C C . LEU B 1 99 ? 3.967 8.797 4.141 1 86.56 99 LEU B C 1
ATOM 2264 O O . LEU B 1 99 ? 4.688 8.5 3.188 1 86.56 99 LEU B O 1
ATOM 2268 N N . LEU B 1 100 ? 4.125 8.422 5.332 1 80.94 100 LEU B N 1
ATOM 2269 C CA . LEU B 1 100 ? 5.18 7.453 5.617 1 80.94 100 LEU B CA 1
ATOM 2270 C C . LEU B 1 100 ? 4.953 6.156 4.848 1 80.94 100 LEU B C 1
ATOM 2272 O O . LEU B 1 100 ? 5.887 5.605 4.262 1 80.94 100 LEU B O 1
ATOM 2276 N N . LEU B 1 101 ? 3.748 5.68 4.832 1 79.75 101 LEU B N 1
ATOM 2277 C CA . LEU B 1 101 ? 3.402 4.457 4.117 1 79.75 101 LEU B CA 1
ATOM 2278 C C . LEU B 1 101 ? 3.641 4.621 2.619 1 79.75 101 LEU B C 1
ATOM 2280 O O . LEU B 1 101 ? 4.195 3.729 1.975 1 79.75 101 LEU B O 1
ATOM 2284 N N . ALA B 1 102 ? 3.193 5.758 2.074 1 79.25 102 ALA B N 1
ATOM 2285 C CA . ALA B 1 102 ? 3.395 6.035 0.655 1 79.25 102 ALA B CA 1
ATOM 2286 C C . ALA B 1 102 ? 4.879 6.105 0.315 1 79.25 102 ALA B C 1
ATOM 2288 O O . ALA B 1 102 ? 5.32 5.539 -0.688 1 79.25 102 ALA B O 1
ATOM 2289 N N . SER B 1 103 ? 5.602 6.848 1.161 1 76.62 103 SER B N 1
ATOM 2290 C CA . SER B 1 103 ? 7.039 6.973 0.942 1 76.62 103 SER B CA 1
ATOM 2291 C C . SER B 1 103 ? 7.73 5.617 1 1 76.62 103 SER B C 1
ATOM 2293 O O . SER B 1 103 ? 8.617 5.328 0.193 1 76.62 103 SER B O 1
ATOM 2295 N N . ALA B 1 104 ? 7.328 4.918 1.943 1 69.88 104 ALA B N 1
ATOM 2296 C CA . ALA B 1 104 ? 7.867 3.564 2.057 1 69.88 104 ALA B CA 1
ATOM 2297 C C . ALA B 1 104 ? 7.551 2.742 0.81 1 69.88 104 ALA B C 1
ATOM 2299 O O . ALA B 1 104 ? 8.406 2.01 0.31 1 69.88 104 ALA B O 1
ATOM 2300 N N . GLY B 1 105 ? 6.398 2.861 0.33 1 67.12 105 GLY B N 1
ATOM 2301 C CA . GLY B 1 105 ? 6.016 2.178 -0.896 1 67.12 105 GLY B CA 1
ATOM 2302 C C . GLY B 1 105 ? 6.828 2.613 -2.1 1 67.12 105 GLY B C 1
ATOM 2303 O O . GLY B 1 105 ? 7.371 1.775 -2.826 1 67.12 105 GLY B O 1
ATOM 2304 N N . ILE B 1 106 ? 6.863 3.9 -2.311 1 68.31 106 ILE B N 1
ATOM 2305 C CA . ILE B 1 106 ? 7.617 4.469 -3.426 1 68.31 106 ILE B CA 1
ATOM 2306 C C . ILE B 1 106 ? 9.086 4.059 -3.318 1 68.31 106 ILE B C 1
ATOM 2308 O O . ILE B 1 106 ? 9.695 3.66 -4.309 1 68.31 106 ILE B O 1
ATOM 2312 N N . GLY B 1 107 ? 9.609 4.309 -2.195 1 61.75 107 GLY B N 1
ATOM 2313 C CA . GLY B 1 107 ? 10.984 3.881 -1.971 1 61.75 107 GLY B CA 1
ATOM 2314 C C . GLY B 1 107 ? 11.219 2.424 -2.32 1 61.75 107 GLY B C 1
ATOM 2315 O O . GLY B 1 107 ? 12.211 2.09 -2.971 1 61.75 107 GLY B O 1
ATOM 2316 N N . THR B 1 108 ? 10.359 1.62 -1.954 1 61.72 108 THR B N 1
ATOM 2317 C CA . THR B 1 108 ? 10.453 0.197 -2.26 1 61.72 108 THR B CA 1
ATOM 2318 C C . THR B 1 108 ? 10.461 -0.033 -3.768 1 61.72 108 THR B C 1
ATOM 2320 O O . THR B 1 108 ? 11.281 -0.802 -4.277 1 61.72 108 THR B O 1
ATOM 2323 N N . VAL B 1 109 ? 9.625 0.623 -4.395 1 60.75 109 VAL B N 1
ATOM 2324 C CA . VAL B 1 109 ? 9.539 0.502 -5.844 1 60.75 109 VAL B CA 1
ATOM 2325 C C . VAL B 1 109 ? 10.844 0.971 -6.484 1 60.75 109 VAL B C 1
ATOM 2327 O O . VAL B 1 109 ? 11.359 0.323 -7.395 1 60.75 109 VAL B O 1
ATOM 2330 N N . LEU B 1 110 ? 11.32 2.047 -6.031 1 60.5 110 LEU B N 1
ATOM 2331 C CA . LEU B 1 110 ? 12.547 2.609 -6.582 1 60.5 110 LEU B CA 1
ATOM 2332 C C . LEU B 1 110 ? 13.727 1.677 -6.344 1 60.5 110 LEU B C 1
ATOM 2334 O O . LEU B 1 110 ? 14.562 1.483 -7.23 1 60.5 110 LEU B O 1
ATOM 2338 N N . ILE B 1 111 ? 13.789 1.256 -5.168 1 57.81 111 ILE B N 1
ATOM 2339 C CA . ILE B 1 111 ? 14.852 0.312 -4.848 1 57.81 111 ILE B CA 1
ATOM 2340 C C . ILE B 1 111 ? 14.711 -0.935 -5.719 1 57.81 111 ILE B C 1
ATOM 2342 O O . ILE B 1 111 ? 15.703 -1.436 -6.258 1 57.81 111 ILE B O 1
ATOM 2346 N N . LEU B 1 112 ? 13.523 -1.408 -5.777 1 56.81 112 LEU B N 1
ATOM 2347 C CA . LEU B 1 112 ? 13.266 -2.561 -6.633 1 56.81 112 LEU B CA 1
ATOM 2348 C C . LEU B 1 112 ? 13.664 -2.264 -8.078 1 56.81 112 LEU B C 1
ATOM 2350 O O . LEU B 1 112 ? 14.266 -3.104 -8.742 1 56.81 112 LEU B O 1
ATOM 2354 N N . LEU B 1 113 ? 13.273 -1.109 -8.477 1 57.53 113 LEU B N 1
ATOM 2355 C CA . LEU B 1 113 ? 13.633 -0.699 -9.828 1 57.53 113 LEU 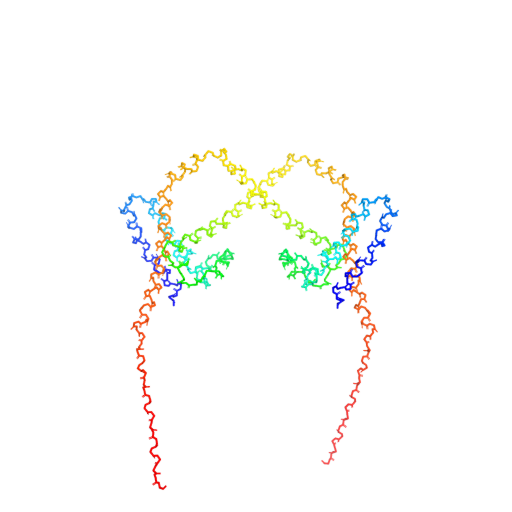B CA 1
ATOM 2356 C C . LEU B 1 113 ? 15.141 -0.598 -9.992 1 57.53 113 LEU B C 1
ATOM 2358 O O . LEU B 1 113 ? 15.688 -0.965 -11.031 1 57.53 113 LEU B O 1
ATOM 2362 N N . GLN B 1 114 ? 15.727 0.049 -9.016 1 54.91 114 GLN B N 1
ATOM 2363 C CA . GLN B 1 114 ? 17.172 0.15 -9.039 1 54.91 114 GLN B CA 1
ATOM 2364 C C . GLN B 1 114 ? 17.828 -1.23 -9.016 1 54.91 114 GLN B C 1
ATOM 2366 O O . GLN B 1 114 ? 18.797 -1.479 -9.734 1 54.91 114 GLN B O 1
ATOM 2371 N N . LYS B 1 115 ? 17.328 -1.752 -7.918 1 52.53 115 LYS B N 1
ATOM 2372 C CA . LYS B 1 115 ? 17.875 -3.105 -7.84 1 52.53 115 LYS B CA 1
ATOM 2373 C C . LYS B 1 115 ? 17.531 -3.906 -9.094 1 52.53 115 LYS B C 1
ATOM 2375 O O . LYS B 1 115 ? 18.312 -4.746 -9.531 1 52.53 115 LYS B O 1
ATOM 2380 N N . LEU B 1 116 ? 16.266 -3.51 -9.281 1 48.34 116 LEU B N 1
ATOM 2381 C CA . LEU B 1 116 ? 15.938 -4.113 -10.57 1 48.34 116 LEU B CA 1
ATOM 2382 C C . LEU B 1 116 ? 16.75 -3.467 -11.695 1 48.34 116 LEU B C 1
ATOM 2384 O O . LEU B 1 116 ? 16.719 -3.941 -12.828 1 48.34 116 LEU B O 1
ATOM 2388 N N . ASN B 1 117 ? 17.234 -2.119 -11.445 1 47.09 117 ASN B N 1
ATOM 2389 C CA . ASN B 1 117 ? 18.25 -1.82 -12.453 1 47.09 117 ASN B CA 1
ATOM 2390 C C . ASN B 1 117 ? 18.797 -3.094 -13.094 1 47.09 117 ASN B C 1
ATOM 2392 O O . ASN B 1 117 ? 19.703 -3.725 -12.555 1 47.09 117 ASN B O 1
ATOM 2396 N N . LEU B 1 118 ? 18.094 -3.578 -13.844 1 44.69 118 LEU B N 1
ATOM 2397 C CA . LEU B 1 118 ? 18.219 -4.512 -14.961 1 44.69 118 LEU B CA 1
ATOM 2398 C C . LEU B 1 118 ? 19.516 -4.305 -15.711 1 44.69 118 LEU B C 1
ATOM 2400 O O . LEU B 1 118 ? 19.797 -5 -16.703 1 44.69 118 LEU B O 1
ATOM 2404 N N . GLN B 1 119 ? 20.062 -3.193 -15.508 1 44.19 119 GLN B N 1
ATOM 2405 C CA . GLN B 1 119 ? 21.359 -3.15 -16.172 1 44.19 119 GLN B CA 1
ATOM 2406 C C . GLN B 1 119 ? 22.297 -4.207 -15.617 1 44.19 119 GLN B C 1
ATOM 2408 O O . GLN B 1 119 ? 23.016 -4.871 -16.375 1 44.19 119 GLN B O 1
ATOM 2413 N N . GLY B 1 120 ? 22.594 -4.098 -14.172 1 45.88 120 GLY B N 1
ATOM 2414 C CA . GLY B 1 120 ? 23.578 -5.094 -13.758 1 45.88 120 GLY B CA 1
ATOM 2415 C C . GLY B 1 120 ? 22.953 -6.418 -13.375 1 45.88 120 GLY B C 1
ATOM 2416 O O . GLY B 1 120 ? 23.578 -7.23 -12.688 1 45.88 120 GLY B O 1
ATOM 2417 N N . ILE B 1 121 ? 21.625 -6.445 -13.203 1 47.53 121 ILE B N 1
ATOM 2418 C CA . ILE B 1 121 ? 21.047 -7.781 -13.094 1 47.53 121 ILE B CA 1
ATOM 2419 C C . ILE B 1 121 ? 21.578 -8.672 -14.211 1 47.53 121 ILE B C 1
ATOM 2421 O O . ILE B 1 121 ? 21.438 -8.344 -15.391 1 47.53 121 ILE B O 1
ATOM 2425 N N . ASN B 1 122 ? 22.516 -9.141 -13.898 1 56.16 122 ASN B N 1
ATOM 2426 C CA . ASN B 1 122 ? 22.953 -10.164 -14.844 1 56.16 122 ASN B CA 1
ATOM 2427 C C . ASN B 1 122 ? 21.797 -11.094 -15.234 1 56.16 122 ASN B C 1
ATOM 2429 O O . ASN B 1 122 ? 21.5 -12.047 -14.523 1 56.16 122 ASN B O 1
ATOM 2433 N N . TRP B 1 123 ? 20.875 -10.5 -16.078 1 57.31 123 TRP B N 1
ATOM 2434 C CA . TRP B 1 123 ? 19.719 -11.242 -16.562 1 57.31 123 TRP B CA 1
ATOM 2435 C C . TRP B 1 123 ? 20.078 -12.719 -16.766 1 57.31 123 TRP B C 1
ATOM 2437 O O . TRP B 1 123 ? 19.188 -13.555 -16.953 1 57.31 123 TRP B O 1
ATOM 2447 N N . LEU B 1 124 ? 21.312 -12.852 -16.766 1 66.31 124 LEU B N 1
ATOM 2448 C CA . LEU B 1 124 ? 21.781 -14.227 -16.875 1 66.31 124 LEU B CA 1
ATOM 2449 C C . LEU B 1 124 ? 21.344 -15.055 -15.68 1 66.31 124 LEU B C 1
ATOM 2451 O O . LEU B 1 124 ? 21.078 -16.25 -15.805 1 66.31 124 LEU B O 1
ATOM 2455 N N . ILE B 1 125 ? 21.109 -14.344 -14.617 1 66 125 ILE B N 1
ATOM 2456 C CA . ILE B 1 125 ? 20.828 -15.078 -13.391 1 66 125 ILE B CA 1
ATOM 2457 C C . ILE B 1 125 ? 19.359 -15.531 -13.398 1 66 125 ILE B C 1
ATOM 2459 O O . ILE B 1 125 ? 19.078 -16.719 -13.273 1 66 125 ILE B O 1
ATOM 2463 N N . PRO B 1 126 ? 18.391 -14.539 -13.57 1 71.12 126 PRO B N 1
ATOM 2464 C CA . PRO B 1 126 ? 17.016 -15.047 -13.641 1 71.12 126 PRO B CA 1
ATOM 2465 C C . PRO B 1 126 ? 16.781 -15.984 -14.82 1 71.12 126 PRO B C 1
ATOM 2467 O O . PRO B 1 126 ? 16 -16.922 -14.719 1 71.12 126 PRO B O 1
ATOM 2470 N N . ARG B 1 127 ? 17.391 -15.656 -15.852 1 77.5 127 ARG B N 1
ATOM 2471 C CA . ARG B 1 127 ? 17.297 -16.562 -17 1 77.5 127 ARG B CA 1
ATOM 2472 C C . ARG B 1 127 ? 17.812 -17.953 -16.641 1 77.5 127 ARG B C 1
ATOM 2474 O O . ARG B 1 127 ? 17.188 -18.953 -17 1 77.5 127 ARG B O 1
ATOM 2481 N N . GLN B 1 128 ? 18.969 -18.016 -16.047 1 75.94 128 GLN B N 1
ATOM 2482 C CA . GLN B 1 128 ? 19.531 -19.281 -15.609 1 75.94 128 GLN B CA 1
ATOM 2483 C C . GLN B 1 128 ? 18.625 -19.984 -14.602 1 75.94 128 GLN B C 1
ATOM 2485 O O . GLN B 1 128 ? 18.438 -21.188 -14.656 1 75.94 128 GLN B O 1
ATOM 2490 N N . TRP B 1 129 ? 18.016 -19.266 -13.703 1 78.5 129 TRP B N 1
ATOM 2491 C CA . TRP B 1 129 ? 17.094 -19.828 -12.719 1 78.5 129 TRP B CA 1
ATOM 2492 C C . TRP B 1 129 ? 15.852 -20.391 -13.398 1 78.5 129 TRP B C 1
ATOM 2494 O O . TRP B 1 129 ? 15.414 -21.516 -13.086 1 78.5 129 TRP B O 1
ATOM 2504 N N . LEU B 1 130 ? 15.367 -19.609 -14.312 1 83.25 130 LEU B N 1
ATOM 2505 C CA . LEU B 1 130 ? 14.203 -20.047 -15.07 1 83.25 130 LEU B CA 1
ATOM 2506 C C . LEU B 1 130 ? 14.523 -21.328 -15.859 1 83.25 130 LEU B C 1
ATOM 2508 O O . LEU B 1 130 ? 13.703 -22.25 -15.906 1 83.25 130 LEU B O 1
ATOM 2512 N N . GLU B 1 131 ? 15.703 -21.281 -16.375 1 86.06 131 GLU B N 1
ATOM 2513 C CA . GLU B 1 131 ? 16.125 -22.453 -17.141 1 86.06 131 GLU B CA 1
ATOM 2514 C C . GLU B 1 131 ? 16.297 -23.656 -16.219 1 86.06 131 GLU B C 1
ATOM 2516 O O . GLU B 1 131 ? 15.953 -24.781 -16.594 1 86.06 131 GLU B O 1
ATOM 2521 N N . GLN B 1 132 ? 16.766 -23.422 -15.07 1 85.06 132 GLN B N 1
ATOM 2522 C CA . GLN B 1 132 ? 17.031 -24.5 -14.117 1 85.06 132 GLN B CA 1
ATOM 2523 C C . GLN B 1 132 ? 15.719 -25.031 -13.523 1 85.06 132 GLN B C 1
ATOM 2525 O O . GLN B 1 132 ? 15.633 -26.203 -13.164 1 85.06 132 GLN B O 1
ATOM 2530 N N . HIS B 1 133 ? 14.672 -24.141 -13.469 1 86.31 133 HIS B N 1
ATOM 2531 C CA . HIS B 1 133 ? 13.453 -24.531 -12.781 1 86.31 133 HIS B CA 1
ATOM 2532 C C . HIS B 1 133 ? 12.266 -24.578 -13.727 1 86.31 133 HIS B C 1
ATOM 2534 O O . HIS B 1 133 ? 11.117 -24.5 -13.297 1 86.31 133 HIS B O 1
ATOM 2540 N N . ARG B 1 134 ? 12.516 -24.688 -14.961 1 89.69 134 ARG B N 1
ATOM 2541 C CA . ARG B 1 134 ? 11.484 -24.625 -15.992 1 89.69 134 ARG B CA 1
ATOM 2542 C C . ARG B 1 134 ? 10.484 -25.766 -15.82 1 89.69 134 ARG B C 1
ATOM 2544 O O . ARG B 1 134 ? 9.281 -25.562 -15.992 1 89.69 134 ARG B O 1
ATOM 2551 N N . TRP B 1 135 ? 10.891 -26.953 -15.438 1 90.06 135 TRP B N 1
ATOM 2552 C CA . TRP B 1 135 ? 9.992 -28.109 -15.32 1 90.06 135 TRP B CA 1
ATOM 2553 C C . TRP B 1 135 ? 9.133 -28 -14.07 1 90.06 135 TRP B C 1
ATOM 2555 O O . TRP B 1 135 ? 7.973 -28.422 -14.07 1 90.06 135 TRP B O 1
ATOM 2565 N N . GLU B 1 136 ? 9.672 -27.453 -13 1 89.69 136 GLU B N 1
ATOM 2566 C CA . GLU B 1 136 ? 8.883 -27.203 -11.789 1 89.69 136 GLU B CA 1
ATOM 2567 C C . GLU B 1 136 ? 7.785 -26.172 -12.047 1 89.69 136 GLU B C 1
ATOM 2569 O O . GLU B 1 136 ? 6.645 -26.359 -11.617 1 89.69 136 GLU B O 1
ATOM 2574 N N . LEU B 1 137 ? 8.219 -25.172 -12.758 1 91.06 137 LEU B N 1
ATOM 2575 C CA . LEU B 1 137 ? 7.262 -24.109 -13.055 1 91.06 137 LEU B CA 1
ATOM 2576 C C . LEU B 1 137 ? 6.152 -24.625 -13.969 1 91.06 137 LEU B C 1
ATOM 2578 O O . LEU B 1 137 ? 4.98 -24.312 -13.766 1 91.06 137 LEU B O 1
ATOM 2582 N N . LEU B 1 138 ? 6.539 -25.422 -14.93 1 93.88 138 LEU B N 1
ATOM 2583 C CA . LEU B 1 138 ? 5.559 -26 -15.836 1 93.88 138 LEU B CA 1
ATOM 2584 C C . LEU B 1 138 ? 4.629 -26.953 -15.094 1 93.88 138 LEU B C 1
ATOM 2586 O O . LEU B 1 138 ? 3.418 -26.953 -15.32 1 93.88 138 LEU B O 1
ATOM 2590 N N . THR B 1 139 ? 5.191 -27.75 -14.188 1 93.5 139 THR B N 1
ATOM 2591 C CA . THR B 1 139 ? 4.41 -28.688 -13.398 1 93.5 139 THR B CA 1
ATOM 2592 C C . THR B 1 139 ? 3.404 -27.969 -12.516 1 93.5 139 THR B C 1
ATOM 2594 O O . THR B 1 139 ? 2.24 -28.359 -12.438 1 93.5 139 THR B O 1
ATOM 2597 N N . ILE B 1 140 ? 3.828 -26.906 -11.914 1 93.44 140 ILE B N 1
ATOM 2598 C CA . ILE B 1 140 ? 2.951 -26.094 -11.07 1 93.44 140 ILE B CA 1
ATOM 2599 C C . ILE B 1 140 ? 1.821 -25.516 -11.906 1 93.44 140 ILE B C 1
ATOM 2601 O O . ILE B 1 140 ? 0.649 -25.609 -11.539 1 93.44 140 ILE B O 1
ATOM 2605 N N . PHE B 1 141 ? 2.172 -25 -13.039 1 95.81 141 PHE B N 1
ATOM 2606 C CA . PHE B 1 141 ? 1.173 -24.391 -13.898 1 95.81 141 PHE B CA 1
ATOM 2607 C C . PHE B 1 141 ? 0.152 -25.422 -14.367 1 95.81 141 PHE B C 1
ATOM 2609 O O . PHE B 1 141 ? -1.054 -25.156 -14.344 1 95.81 141 PHE B O 1
ATOM 2616 N N . VAL B 1 142 ? 0.621 -26.578 -14.82 1 96.62 142 VAL B N 1
ATOM 2617 C CA . VAL B 1 142 ? -0.26 -27.656 -15.289 1 96.62 142 VAL B CA 1
ATOM 2618 C C . VAL B 1 142 ? -1.149 -28.125 -14.141 1 96.62 142 VAL B C 1
ATOM 2620 O O . VAL B 1 142 ? -2.34 -28.375 -14.328 1 96.62 142 VAL B O 1
ATOM 2623 N N . GLY B 1 143 ? -0.607 -28.234 -12.93 1 96.56 143 GLY B N 1
ATOM 2624 C CA . GLY B 1 143 ? -1.396 -28.594 -11.766 1 96.56 143 GLY B CA 1
ATOM 2625 C C . GLY B 1 143 ? -2.49 -27.594 -11.445 1 96.56 143 GLY B C 1
ATOM 2626 O O . GLY B 1 143 ? -3.631 -27.969 -11.172 1 96.56 143 GLY B O 1
ATOM 2627 N N . LEU B 1 144 ? -2.094 -26.328 -11.523 1 96.81 144 LEU B N 1
ATOM 2628 C CA . LEU B 1 144 ? -3.072 -25.266 -11.281 1 96.81 144 LEU B CA 1
ATOM 2629 C C . LEU B 1 144 ? -4.184 -25.312 -12.328 1 96.81 144 LEU B C 1
ATOM 2631 O O . LEU B 1 144 ? -5.367 -25.234 -11.984 1 96.81 144 LEU B O 1
ATOM 2635 N N . GLU B 1 145 ? -3.752 -25.469 -13.578 1 97.19 145 GLU B N 1
ATOM 2636 C CA . GLU B 1 145 ? -4.723 -25.5 -14.664 1 97.19 145 GLU B CA 1
ATOM 2637 C C . GLU B 1 145 ? -5.629 -26.734 -14.547 1 97.19 145 GLU B C 1
ATOM 2639 O O . GLU B 1 145 ? -6.844 -26.625 -14.75 1 97.19 145 GLU B O 1
ATOM 2644 N N . ALA B 1 146 ? -5.031 -27.844 -14.242 1 97.06 146 ALA B N 1
ATOM 2645 C CA . ALA B 1 146 ? -5.805 -29.078 -14.094 1 97.06 146 ALA B CA 1
ATOM 2646 C C . ALA B 1 146 ? -6.832 -28.953 -12.977 1 97.06 146 ALA B C 1
ATOM 2648 O O . ALA B 1 146 ? -7.973 -29.406 -13.117 1 97.06 146 ALA B O 1
ATOM 2649 N N . GLY B 1 147 ? -6.426 -28.344 -11.867 1 96.25 147 GLY B N 1
ATOM 2650 C CA . GLY B 1 147 ? -7.371 -28.109 -10.789 1 96.25 147 GLY B CA 1
ATOM 2651 C C . GLY B 1 147 ? -8.523 -27.203 -11.18 1 96.25 147 GLY B C 1
ATOM 2652 O O . GLY B 1 147 ? -9.68 -27.484 -10.859 1 96.25 147 GLY B O 1
ATOM 2653 N N . ALA B 1 148 ? -8.164 -26.172 -11.836 1 96.62 148 ALA B N 1
ATOM 2654 C CA . ALA B 1 148 ? -9.18 -25.219 -12.289 1 96.62 148 ALA B CA 1
ATOM 2655 C C . ALA B 1 148 ? -10.133 -25.875 -13.289 1 96.62 148 ALA B C 1
ATOM 2657 O O . ALA B 1 148 ? -11.352 -25.672 -13.211 1 96.62 148 ALA B O 1
ATOM 2658 N N . MET B 1 149 ? -9.57 -26.641 -14.18 1 95.69 149 MET B N 1
ATOM 2659 C CA . MET B 1 149 ? -10.398 -27.281 -15.203 1 95.69 149 MET B CA 1
ATOM 2660 C C . MET B 1 149 ? -11.258 -28.391 -14.602 1 95.69 149 MET B C 1
ATOM 2662 O O . MET B 1 149 ? -12.383 -28.609 -15.047 1 95.69 149 MET B O 1
ATOM 2666 N N . ALA B 1 150 ? -10.742 -29.094 -13.57 1 95.31 150 ALA B N 1
ATOM 2667 C CA . ALA B 1 150 ? -11.57 -30.078 -12.875 1 95.31 150 ALA B CA 1
ATOM 2668 C C . ALA B 1 150 ? -12.828 -29.422 -12.305 1 95.31 150 ALA B C 1
ATOM 2670 O O . ALA B 1 150 ? -13.922 -30 -12.383 1 95.31 150 ALA B O 1
ATOM 2671 N N . HIS B 1 151 ? -12.68 -28.297 -11.836 1 93.81 151 HIS B N 1
ATOM 2672 C CA . HIS B 1 151 ? -13.797 -27.516 -11.305 1 93.81 151 HIS B CA 1
ATOM 2673 C C . HIS B 1 151 ? -14.75 -27.078 -12.414 1 93.81 151 HIS B C 1
ATOM 2675 O O . HIS B 1 151 ? -15.953 -27.344 -12.344 1 93.81 151 HIS B O 1
ATOM 2681 N N . SER B 1 152 ? -14.234 -26.5 -13.469 1 93.56 152 SER B N 1
ATOM 2682 C CA . SER B 1 152 ? -15.039 -25.969 -14.57 1 93.56 152 SER B CA 1
ATOM 2683 C C . SER B 1 152 ? -15.805 -27.078 -15.289 1 93.56 152 SER B C 1
ATOM 2685 O O . SER B 1 152 ? -16.969 -26.906 -15.641 1 93.56 152 SER B O 1
ATOM 2687 N N . VAL B 1 153 ? -15.148 -28.172 -15.461 1 93.62 153 VAL B N 1
ATOM 2688 C CA . VAL B 1 153 ? -15.781 -29.312 -16.125 1 93.62 153 VAL B CA 1
ATOM 2689 C C . VAL B 1 153 ? -16.906 -29.859 -15.25 1 93.62 153 VAL B C 1
ATOM 2691 O O . VAL B 1 153 ? -17.969 -30.219 -15.75 1 93.62 153 VAL B O 1
ATOM 2694 N N . SER B 1 154 ? -16.672 -29.922 -13.953 1 90.94 154 SER B N 1
ATOM 2695 C CA . SER B 1 154 ? -17.719 -30.375 -13.031 1 90.94 154 SER B CA 1
ATOM 2696 C C . SER B 1 154 ? -18.922 -29.453 -13.062 1 90.94 154 SER B C 1
ATOM 2698 O O . SER B 1 154 ? -20.062 -29.922 -13.031 1 90.94 154 SER B O 1
ATOM 2700 N N . ASP B 1 155 ? -18.719 -28.141 -13.125 1 91.25 155 ASP B N 1
ATOM 2701 C CA . ASP B 1 155 ? -19.797 -27.172 -13.25 1 91.25 155 ASP B CA 1
ATOM 2702 C C . ASP B 1 155 ? -20.578 -27.391 -14.539 1 91.25 155 ASP B C 1
ATOM 2704 O O . ASP B 1 155 ? -21.812 -27.391 -14.531 1 91.25 155 ASP B O 1
ATOM 2708 N N . TRP B 1 156 ? -19.891 -27.562 -15.625 1 88.56 156 TRP B N 1
ATOM 2709 C CA . TRP B 1 156 ? -20.516 -27.766 -16.938 1 88.56 156 TRP B CA 1
ATOM 2710 C C . TRP B 1 156 ? -21.297 -29.078 -16.953 1 88.56 156 TRP B C 1
ATOM 2712 O O . TRP B 1 156 ? -22.422 -29.125 -17.469 1 88.56 156 TRP B O 1
ATOM 2722 N N . GLY B 1 157 ? -20.719 -30.094 -16.438 1 87.75 157 GLY B N 1
ATOM 2723 C CA . GLY B 1 157 ? -21.391 -31.391 -16.375 1 87.75 157 GLY B CA 1
ATOM 2724 C C . GLY B 1 157 ? -22.656 -31.359 -15.547 1 87.75 157 GLY B C 1
ATOM 2725 O O . GLY B 1 157 ? -23.672 -31.938 -15.938 1 87.75 157 GLY B O 1
ATOM 2726 N N . GLY B 1 158 ? -22.562 -30.734 -14.398 1 83.31 158 GLY B N 1
ATOM 2727 C CA . GLY B 1 158 ? -23.734 -30.609 -13.547 1 83.31 158 GLY B CA 1
ATOM 2728 C C . GLY B 1 158 ? -24.875 -29.844 -14.203 1 83.31 158 GLY B C 1
ATOM 2729 O O . GLY B 1 158 ? -26.031 -30.25 -14.109 1 83.31 158 GLY B O 1
ATOM 2730 N N . SER B 1 159 ? -24.594 -28.781 -14.914 1 83.44 159 SER B N 1
ATOM 2731 C CA . SER B 1 159 ? -25.594 -27.984 -15.609 1 83.44 159 SER B CA 1
ATOM 2732 C C . SER B 1 159 ? -26.203 -28.766 -16.766 1 83.44 159 SER B C 1
ATOM 2734 O O . SER B 1 159 ? -27.422 -28.688 -17.016 1 83.44 159 SER B O 1
ATOM 2736 N N . TRP B 1 160 ? -25.312 -29.484 -17.391 1 85.5 160 TRP B N 1
ATOM 2737 C CA . TRP B 1 160 ? -25.766 -30.312 -18.516 1 85.5 160 TRP B CA 1
ATOM 2738 C C . TRP B 1 160 ? -26.719 -31.406 -18.047 1 85.5 160 TRP B C 1
ATOM 2740 O O . TRP B 1 160 ? -27.766 -31.625 -18.641 1 85.5 160 TRP B O 1
ATOM 2750 N N . LEU B 1 161 ? -26.438 -32.031 -16.938 1 85.25 161 LEU B N 1
ATOM 2751 C CA . LEU B 1 161 ? -27.266 -33.094 -16.375 1 85.25 161 LEU B CA 1
ATOM 2752 C C . LEU B 1 161 ? -28.609 -32.531 -15.891 1 85.25 161 LEU B C 1
ATOM 2754 O O . LEU B 1 161 ? -29.641 -33.188 -16.078 1 85.25 161 LEU B O 1
ATOM 2758 N N . LYS B 1 162 ? -28.641 -31.406 -15.297 1 83.5 162 LYS B N 1
ATOM 2759 C CA . LYS B 1 162 ? -29.875 -30.781 -14.828 1 83.5 162 LYS B CA 1
ATOM 2760 C C . LYS B 1 162 ? -30.781 -30.422 -16 1 83.5 162 LYS B C 1
ATOM 2762 O O . LYS B 1 162 ? -32 -30.578 -15.922 1 83.5 162 LYS B O 1
ATOM 2767 N N . LYS B 1 163 ? -30.219 -30.031 -17.109 1 86.38 163 LYS B N 1
ATOM 2768 C CA . LYS B 1 163 ? -31 -29.688 -18.297 1 86.38 163 LYS B CA 1
ATOM 2769 C C . LYS B 1 163 ? -31.594 -30.938 -18.938 1 86.38 163 LYS B C 1
ATOM 2771 O O . LYS B 1 163 ? -32.75 -30.906 -19.406 1 86.38 163 LYS B O 1
A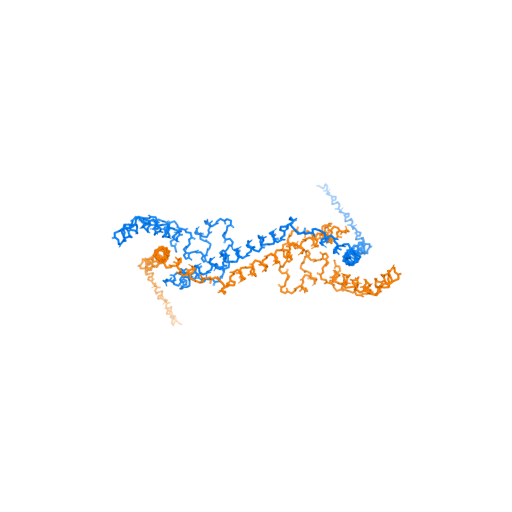TOM 2776 N N . LYS B 1 164 ? -30.938 -31.922 -18.828 1 87.31 164 LYS B N 1
ATOM 2777 C CA . LYS B 1 164 ? -31.406 -33.156 -19.438 1 87.31 164 LYS B CA 1
ATOM 2778 C C . LYS B 1 164 ? -32.469 -33.812 -18.578 1 87.31 164 LYS B C 1
ATOM 2780 O O . LYS B 1 164 ? -33.375 -34.469 -19.094 1 87.31 164 LYS B O 1
ATOM 2785 N N . LEU B 1 165 ? -32.406 -33.562 -17.234 1 82.62 165 LEU B N 1
ATOM 2786 C CA . LEU B 1 165 ? -33.344 -34.219 -16.312 1 82.62 165 LEU B CA 1
ATOM 2787 C C . LEU B 1 165 ? -34.531 -33.312 -16.047 1 82.62 165 LEU B C 1
ATOM 2789 O O . LEU B 1 165 ? -35.5 -33.719 -15.375 1 82.62 165 LEU B O 1
ATOM 2793 N N . LYS B 1 166 ? -34.469 -32.031 -16.344 1 72.31 166 LYS B N 1
ATOM 2794 C CA . LYS B 1 166 ? -35.656 -31.203 -16.188 1 72.31 166 LYS B CA 1
ATOM 2795 C C . LYS B 1 166 ? -36.844 -31.75 -17 1 72.31 166 LYS B C 1
ATOM 2797 O O . LYS B 1 166 ? -36.719 -32 -18.203 1 72.31 166 LYS B O 1
ATOM 2802 N N . PRO B 1 167 ? -37.812 -32.156 -16.297 1 71.38 167 PRO B N 1
ATOM 2803 C CA . PRO B 1 167 ? -38.969 -32.688 -16.984 1 71.38 167 PRO B CA 1
ATOM 2804 C C . PRO B 1 167 ? -39.594 -31.672 -17.953 1 71.38 167 PRO B C 1
ATOM 2806 O O . PRO B 1 167 ? -39.594 -30.469 -17.672 1 71.38 167 PRO B O 1
ATOM 2809 N N . GLN B 1 168 ? -39.594 -31.953 -19.203 1 60.44 168 GLN B N 1
ATOM 2810 C CA . GLN B 1 168 ? -40.344 -31.188 -20.188 1 60.44 168 GLN B CA 1
ATOM 2811 C C . GLN B 1 168 ? -41.719 -30.844 -19.672 1 60.44 168 GLN B C 1
ATOM 2813 O O . GLN B 1 168 ? -42.531 -31.734 -19.375 1 60.44 168 GLN B O 1
ATOM 2818 N N . GLN B 1 169 ? -41.781 -29.891 -18.812 1 55.94 169 GLN B N 1
ATOM 2819 C CA . GLN B 1 169 ? -43.156 -29.516 -18.516 1 55.94 169 GLN B CA 1
ATOM 2820 C C . GLN B 1 169 ? -43.969 -29.391 -19.812 1 55.94 169 GLN B C 1
ATOM 2822 O O . GLN B 1 169 ? -43.594 -28.641 -20.703 1 55.94 169 GLN B O 1
ATOM 2827 N N . LYS B 1 170 ? -44.625 -30.328 -20.188 1 48.47 170 LYS B N 1
ATOM 2828 C CA . LYS B 1 170 ? -45.688 -30.219 -21.219 1 48.47 170 LYS B CA 1
ATOM 2829 C C . LYS B 1 170 ? -46.5 -28.969 -21.016 1 48.47 170 LYS B C 1
ATOM 2831 O O . LYS B 1 170 ? -47.031 -28.719 -19.922 1 48.47 170 LYS B O 1
ATOM 2836 N N . LYS B 1 171 ? -46.156 -27.969 -21.656 1 55.28 171 LYS B N 1
ATOM 2837 C CA . LYS B 1 171 ? -47.062 -26.844 -21.812 1 55.28 171 LYS B CA 1
ATOM 2838 C C . LYS B 1 171 ? -48.469 -27.328 -22.047 1 55.28 171 LYS B C 1
ATOM 2840 O O . LYS B 1 171 ? -48.75 -28.031 -23.016 1 55.28 171 LYS B O 1
ATOM 2845 N N . HIS B 1 172 ? -49.312 -27.656 -21.062 1 51.41 172 HIS B N 1
ATOM 2846 C CA . HIS B 1 172 ? -50.719 -27.859 -21.25 1 51.41 172 HIS B CA 1
ATOM 2847 C C . HIS B 1 172 ? -51.375 -26.672 -21.953 1 51.41 172 HIS B C 1
ATOM 2849 O O . HIS B 1 172 ? -51.281 -25.547 -21.469 1 51.41 172 HIS B O 1
ATOM 2855 N N . SER B 1 173 ? -51.531 -26.75 -23.234 1 51.75 173 SER B N 1
ATOM 2856 C CA . SER B 1 173 ? -52.375 -25.844 -24.016 1 51.75 173 SER B CA 1
ATOM 2857 C C . SER B 1 173 ? -53.812 -25.797 -23.469 1 51.75 173 SER B C 1
ATOM 2859 O O . SER B 1 173 ? -54.469 -26.828 -23.359 1 51.75 173 SER B O 1
ATOM 2861 N N . SER B 1 174 ? -54.125 -24.969 -22.562 1 49.03 174 SER B N 1
ATOM 2862 C CA . SER B 1 174 ? -55.5 -24.672 -22.203 1 49.03 174 SER B CA 1
ATOM 2863 C C . SER B 1 174 ? -56.312 -24.25 -23.406 1 49.03 174 SER B C 1
ATOM 2865 O O . SER B 1 174 ? -55.969 -23.266 -24.078 1 49.03 174 SER B O 1
ATOM 2867 N N . GLN B 1 175 ? -56.844 -25.125 -24.219 1 50.94 175 GLN B N 1
ATOM 2868 C CA . GLN B 1 175 ? -57.906 -24.859 -25.188 1 50.94 175 GLN B CA 1
ATOM 2869 C C . GLN B 1 175 ? -59.062 -24.125 -24.516 1 50.94 175 GLN B C 1
ATOM 2871 O O . GLN B 1 175 ? -59.656 -24.609 -23.562 1 50.94 175 GLN B O 1
ATOM 2876 N N . GLY B 1 176 ? -59 -22.812 -24.484 1 43.19 176 GLY B N 1
ATOM 2877 C CA . GLY B 1 176 ? -60.125 -21.953 -24.125 1 43.19 176 GLY B CA 1
ATOM 2878 C C . GLY B 1 176 ? -61.406 -22.328 -24.812 1 43.19 176 GLY B C 1
ATOM 2879 O O . GLY B 1 176 ? -61.438 -22.594 -26.016 1 43.19 176 GLY B O 1
ATOM 2880 N N . LYS B 1 177 ? -62.344 -22.859 -24.125 1 48.78 177 LYS B N 1
ATOM 2881 C CA . LYS B 1 177 ? -63.719 -23.094 -24.484 1 48.78 177 LYS B CA 1
ATOM 2882 C C . LYS B 1 177 ? -64.375 -21.797 -24.969 1 48.78 177 LYS B C 1
ATOM 2884 O O . LYS B 1 177 ? -64.5 -20.812 -24.219 1 48.78 177 LYS B O 1
ATOM 2889 N N . SER B 1 178 ? -64.188 -21.438 -26.25 1 44.09 178 SER B N 1
ATOM 2890 C CA . SER B 1 178 ? -65.062 -20.406 -26.859 1 44.09 178 SER B CA 1
ATOM 2891 C C . SER B 1 178 ? -66.5 -20.688 -26.625 1 44.09 178 SER B C 1
ATOM 2893 O O . SER B 1 178 ? -67 -21.797 -26.922 1 44.09 178 SER B O 1
ATOM 2895 N N . LYS B 1 179 ? -67.125 -20.062 -25.625 1 43.06 179 LYS B N 1
ATOM 2896 C CA . LYS B 1 179 ? -68.562 -19.938 -25.344 1 43.06 179 LYS B CA 1
ATOM 2897 C C . LYS B 1 179 ? -69.375 -19.516 -26.578 1 43.06 179 LYS B C 1
ATOM 2899 O O . LYS B 1 179 ? -69 -18.547 -27.25 1 43.06 179 LYS B O 1
ATOM 2904 N N . SER B 1 180 ? -69.938 -20.531 -27.312 1 41.16 180 SER B N 1
ATOM 2905 C CA . SER B 1 180 ? -70.938 -20.391 -28.328 1 41.16 180 SER B CA 1
ATOM 2906 C C . SER B 1 180 ? -72.125 -19.516 -27.828 1 41.16 180 SER B C 1
ATOM 2908 O O . SER B 1 180 ? -72.75 -19.844 -26.828 1 41.16 180 SER B O 1
ATOM 2910 N N . ARG B 1 181 ? -72 -18.203 -27.75 1 40.81 181 ARG B N 1
ATOM 2911 C CA . ARG B 1 181 ? -73.125 -17.328 -27.578 1 40.81 181 ARG B CA 1
ATOM 2912 C C . ARG B 1 181 ? -74.312 -17.719 -28.516 1 40.81 181 ARG B C 1
ATOM 2914 O O . ARG B 1 181 ? -74.125 -17.703 -29.734 1 40.81 181 ARG B O 1
ATOM 2921 N N . ARG B 1 182 ? -75.188 -18.625 -28 1 35.88 182 ARG B N 1
ATOM 2922 C CA . ARG B 1 182 ? -76.5 -18.984 -28.562 1 35.88 182 ARG B CA 1
ATOM 2923 C C . ARG B 1 182 ? -77.312 -17.734 -28.906 1 35.88 182 ARG B C 1
ATOM 2925 O O . ARG B 1 182 ? -77.312 -16.766 -28.141 1 35.88 182 ARG B O 1
ATOM 2932 N N . ARG B 1 183 ? -77.562 -17.578 -30.156 1 39.97 183 ARG B N 1
ATOM 2933 C CA . ARG B 1 183 ? -78.5 -16.719 -30.812 1 39.97 183 ARG B CA 1
ATOM 2934 C C . ARG B 1 183 ? -79.875 -16.875 -30.188 1 39.97 183 ARG B C 1
ATOM 2936 O O . ARG B 1 183 ? -80.562 -17.891 -30.375 1 39.97 183 ARG B O 1
ATOM 2943 N N . SER B 1 184 ? -80.062 -16.812 -28.828 1 32.62 184 SER B N 1
ATOM 2944 C CA . SER B 1 184 ? -81.5 -16.453 -28.734 1 32.62 184 SER B CA 1
ATOM 2945 C C . SER B 1 184 ? -81.75 -15 -29.172 1 32.62 184 SER B C 1
ATOM 2947 O O . SER B 1 184 ? -80.875 -14.141 -28.938 1 32.62 184 SER B O 1
#

pLDDT: mean 82.9, std 17.24, range [31.92, 97.81]

Solvent-accessible surface area (backbone atoms only — not comparable to full-atom values): 19474 Å² total; per-residue (Å²): 123,76,54,62,62,53,45,40,49,51,38,61,67,45,39,63,57,53,30,49,54,42,30,74,73,66,73,33,69,68,56,18,49,44,24,39,50,25,20,44,43,8,35,54,52,61,33,43,53,42,28,45,98,35,59,32,31,57,70,45,53,90,58,31,69,74,39,47,64,51,28,73,72,38,57,77,83,29,57,64,31,49,25,85,62,46,12,52,50,49,51,49,51,52,53,47,51,52,49,50,52,49,48,25,32,50,46,4,44,49,48,48,47,50,65,43,31,62,78,76,42,54,60,61,50,62,50,48,49,46,66,72,40,44,64,59,52,49,35,32,49,52,14,29,40,50,17,31,47,55,45,38,51,51,45,50,50,52,53,51,51,50,61,71,65,51,70,77,73,71,78,75,77,77,78,75,80,79,79,78,77,73,85,120,123,77,55,60,65,54,44,42,48,50,40,61,66,45,37,63,57,53,29,50,54,40,29,74,74,68,72,34,68,67,56,19,50,44,24,39,51,24,20,44,43,9,34,53,52,61,32,44,54,43,29,45,98,36,59,32,32,57,68,46,52,90,58,31,69,75,41,46,63,51,28,72,72,40,58,76,82,30,58,65,31,50,24,85,63,47,12,51,50,47,50,48,53,52,54,47,49,52,50,50,53,50,49,23,31,51,47,5,43,50,47,46,47,52,64,43,33,59,78,75,41,53,59,62,50,63,51,47,48,46,65,72,40,44,66,59,53,48,35,33,50,51,14,30,40,50,17,30,46,56,45,38,50,51,47,51,50,51,53,51,50,52,62,71,64,51,72,78,72,72,76,76,79,77,78,74,81,77,76,77,79,73,85,120

InterPro domains:
  IPR019250 Protein of unknown function DUF2227, metal-binding [PF09988] (2-163)
  IPR019250 Protein of unknown function DUF2227, metal-binding [PTHR39085] (1-180)

Foldseek 3Di:
DDALVVLLCVLVVCLVVQLVVQCVVPVDNVRSVVRSVVSNCQSQAVALCLLDPHNNLCVCPPCSVLSVVVVVPPDRPDCCRHNDVNNNVNSCVSVVVVVVVVVVVVVVVVVCVVVVPVVPPPVVVVVVVCVVCVVVVVVVVVVVVVVVVVVVVVVVVVVVVCVVPPPPPPPPPPPDDPPPPPPD/DDALVVLLCVLVVCLVVQLVVQCVVPVDNVVSVVRSVVSNCQSQAVALCLLDPHNNLCVCPPCSVLSVVVVVPPDRPDCCRHNDVNNNVNSCVSVVVVVVVVVVVVVVVVVCVVVVPVPPPPVVVVVVVCVVCVVVVVVVVVVVVVVVVVVVVVVVVVVVVCVVPPPPPPPPPPPPDPPPPDPD

Sequence (368 aa):
MPAGKIHDRITLGATPAVMAITFIGTGSARLTLLMAIAFGFSGLMFGPDLDIHSCQYKRWGWLRWVWLPYRHFIPHRSPLSHGFLIGTILRLLYLGSWLLLASAGIGTVLILLQKLNLQGINWLIPRQWLEQHRWELLTIFVGLEAGAMAHSVSDWGGSWLKKKLKPQQKKHSSQGKSKSRRRSMPAGKIHDRITLGATPAVMAITFIGTGSARLTLLMAIAFGFSGLMFGPDLDIHSCQYKRWGWLRWVWLPYRHFIPHRSPLSHGFLIGTILRLLYLGSWLLLASAGIGTVLILLQKLNLQGINWLIPRQWLEQHRWELLTIFVGLEAGAMAHSVSDWGGSWLKKKLKPQQKKHSSQGKSKSRRRS

Organism: Synechocystis sp. (strain ATCC 27184 / PCC 6803 / Kazusa) (NCBI:txid1111708)

Radius of gyration: 34.4 Å; Cα contacts (8 Å, |Δi|>4): 394; chains: 2; bounding box: 106×84×71 Å